Protein AF-A0A957LFG7-F1 (afdb_monomer)

Mean predicted aligned error: 7.15 Å

Secondary structure (DSSP, 8-state):
-TTTHHHHHHHHHHHHHHHHHHT-HHHHHHHHHHHHHHHHHHHHHHHHHHHHHHHHHHHHS--HHHHHHHHHHHHHHHHHHHHHTTSSSSHHHHHIIIIIHHHHHHHHHHHHHHHHHHHHHHHHH---HHHHHHHHHHHHHHHHHHTTTTS-HHHHHHHHHIIIIIIHHHHHHHHHHHHHHHHHHHHHHHTTS--TT--

pLDDT: mean 89.72, std 9.06, range [56.41, 97.62]

Foldseek 3Di:
DVLCVVLVVLLVLLVQCVCCVPPNVVSVVVSVVVVVVVVVVVVVVVVVVLLVVLVCCCVPVVDVVSVVVNVVVVVLVVVVVCCVVVVDPCVNVVCCVPPVVVVVVVVVVVVLVVQLVVLVVCCVPPPDPVSVVSNVVSVLQVCLVVVPPPPDDPSVVVNCCCVVPVVVVVVVVVVVVVVVVVVVVSVCSNVVVDRPRND

Radius of gyration: 24.33 Å; Cα contacts (8 Å, |Δi|>4): 105; chains: 1; bounding box: 57×54×72 Å

Structure (mmCIF, N/CA/C/O backbone):
data_AF-A0A957LFG7-F1
#
_entry.id   AF-A0A957LFG7-F1
#
loop_
_atom_site.group_PDB
_atom_site.id
_atom_site.type_symbol
_atom_site.label_atom_id
_atom_site.label_alt_id
_atom_site.label_comp_id
_atom_site.label_asym_id
_atom_site.label_entity_id
_atom_site.label_seq_id
_atom_site.pdbx_PDB_ins_code
_atom_site.Cartn_x
_atom_site.Cartn_y
_atom_site.Cartn_z
_atom_site.occupancy
_atom_site.B_iso_or_equiv
_atom_site.auth_seq_id
_atom_site.auth_comp_id
_atom_site.auth_asym_id
_atom_site.auth_atom_id
_atom_site.pdbx_PDB_model_num
ATOM 1 N N . MET A 1 1 ? -9.365 -4.263 -38.455 1.00 58.59 1 MET A N 1
ATOM 2 C CA . MET A 1 1 ? -8.260 -5.225 -38.227 1.00 58.59 1 MET A CA 1
ATOM 3 C C . MET A 1 1 ? -7.278 -4.777 -37.142 1.00 58.59 1 MET A C 1
ATOM 5 O O . MET A 1 1 ? -6.941 -5.601 -36.306 1.00 58.59 1 MET A O 1
ATOM 9 N N . SER A 1 2 ? -6.875 -3.501 -37.065 1.00 63.25 2 SER A N 1
ATOM 10 C CA . SER A 1 2 ? -5.895 -3.013 -36.068 1.00 63.25 2 SER A CA 1
ATOM 11 C C . SER A 1 2 ? -6.318 -3.120 -34.591 1.00 63.25 2 SER A C 1
ATOM 13 O O . SER A 1 2 ? -5.454 -3.182 -33.726 1.00 63.25 2 SER A O 1
ATOM 15 N N . ARG A 1 3 ? -7.623 -3.180 -34.288 1.00 69.75 3 ARG A N 1
ATOM 16 C CA . ARG A 1 3 ? -8.141 -3.230 -32.903 1.00 69.75 3 ARG A CA 1
ATOM 17 C C . ARG A 1 3 ? -8.163 -4.628 -32.273 1.00 69.75 3 ARG A C 1
ATOM 19 O O . ARG A 1 3 ? -8.144 -4.741 -31.056 1.00 69.75 3 ARG A O 1
ATOM 26 N N . LEU A 1 4 ? -8.175 -5.688 -33.087 1.00 79.12 4 LEU A N 1
ATOM 27 C CA . LEU A 1 4 ? -8.195 -7.080 -32.605 1.00 79.12 4 LEU A CA 1
ATOM 28 C C . LEU A 1 4 ? -6.789 -7.626 -32.338 1.00 79.12 4 LEU A C 1
ATOM 30 O O . LEU A 1 4 ? -6.626 -8.567 -31.567 1.00 79.12 4 LEU A O 1
ATOM 34 N N . PHE A 1 5 ? -5.774 -7.024 -32.961 1.00 83.69 5 PHE A N 1
ATOM 35 C CA . PHE A 1 5 ? -4.389 -7.471 -32.858 1.00 83.69 5 PHE A CA 1
ATOM 36 C C . PHE A 1 5 ? -3.860 -7.489 -31.410 1.00 83.69 5 PHE A C 1
ATOM 38 O O . PHE A 1 5 ? -3.325 -8.523 -31.010 1.00 83.69 5 PHE A O 1
ATOM 45 N N . PRO A 1 6 ? -4.066 -6.442 -30.579 1.00 86.19 6 PRO A N 1
ATOM 46 C CA . PRO A 1 6 ? -3.606 -6.460 -29.189 1.00 86.19 6 PRO A CA 1
ATOM 47 C C . PRO A 1 6 ? -4.276 -7.557 -28.354 1.00 86.19 6 PRO A C 1
ATOM 49 O O . PRO A 1 6 ? -3.617 -8.215 -27.554 1.00 86.19 6 PRO A O 1
ATOM 52 N N . SER A 1 7 ? -5.575 -7.790 -28.564 1.00 86.25 7 SER A N 1
ATOM 53 C CA . SER A 1 7 ? -6.325 -8.825 -27.847 1.00 86.25 7 SER A CA 1
ATOM 54 C C . SER A 1 7 ? -5.876 -10.231 -28.236 1.00 86.25 7 SER A C 1
ATOM 56 O O . SER A 1 7 ? -5.635 -11.050 -27.356 1.00 86.25 7 SER A O 1
ATOM 58 N N . ILE A 1 8 ? -5.696 -10.506 -29.532 1.00 90.25 8 ILE A N 1
ATOM 59 C CA . ILE A 1 8 ? -5.190 -11.804 -30.005 1.00 90.25 8 ILE A CA 1
ATOM 60 C C . ILE A 1 8 ? -3.786 -12.056 -29.451 1.00 90.25 8 ILE A C 1
ATOM 62 O O . ILE A 1 8 ? -3.513 -13.140 -28.943 1.00 90.25 8 ILE A O 1
ATOM 66 N N . PHE A 1 9 ? -2.914 -11.047 -29.493 1.00 90.56 9 PHE A N 1
ATOM 67 C CA . PHE A 1 9 ? -1.567 -11.153 -28.942 1.00 90.56 9 PHE A CA 1
ATOM 68 C C . PHE A 1 9 ? -1.587 -11.472 -27.441 1.00 90.56 9 PHE A C 1
ATOM 70 O O . PHE A 1 9 ? -0.914 -12.405 -27.008 1.00 90.56 9 PHE A O 1
ATOM 77 N N . ALA A 1 10 ? -2.403 -10.760 -26.656 1.00 89.50 10 ALA A N 1
ATOM 78 C CA . ALA A 1 10 ? -2.540 -11.003 -25.221 1.00 89.50 10 ALA A CA 1
ATOM 79 C C . ALA A 1 10 ? -3.040 -12.424 -24.910 1.00 89.50 10 ALA A C 1
ATOM 81 O O . ALA A 1 10 ? -2.504 -13.082 -24.019 1.00 89.50 10 ALA A O 1
ATOM 82 N N . ILE A 1 11 ? -4.020 -12.920 -25.673 1.00 92.25 11 ILE A N 1
ATOM 83 C CA . ILE A 1 11 ? -4.549 -14.283 -25.535 1.00 92.25 11 ILE A CA 1
ATOM 84 C C . ILE A 1 11 ? -3.454 -15.315 -25.829 1.00 92.25 11 ILE A C 1
ATOM 86 O O . ILE A 1 11 ? -3.232 -16.221 -25.027 1.00 92.25 11 ILE A O 1
ATOM 90 N N . VAL A 1 12 ? -2.729 -15.158 -26.940 1.00 93.94 12 VAL A N 1
ATOM 91 C CA . VAL A 1 12 ? -1.650 -16.078 -27.337 1.00 93.94 12 VAL A CA 1
ATOM 92 C C . VAL A 1 12 ? -0.536 -16.108 -26.293 1.00 93.94 12 VAL A C 1
ATOM 94 O O . VAL A 1 12 ? -0.130 -17.190 -25.873 1.00 93.94 12 VAL A O 1
ATOM 97 N N . VAL A 1 13 ? -0.067 -14.946 -25.831 1.00 93.38 13 VAL A N 1
ATOM 98 C CA . VAL A 1 13 ? 0.984 -14.859 -24.802 1.00 93.38 13 VAL A CA 1
ATOM 99 C C . VAL A 1 13 ? 0.507 -15.456 -23.480 1.00 93.38 13 VAL A C 1
ATOM 101 O O . VAL A 1 13 ? 1.256 -16.172 -22.815 1.00 93.38 13 VAL A O 1
ATOM 104 N N . GLY A 1 14 ? -0.747 -15.214 -23.102 1.00 92.31 14 GLY A N 1
ATOM 105 C CA . GLY A 1 14 ? -1.315 -15.768 -21.882 1.00 92.31 14 GLY A CA 1
ATOM 106 C C . GLY A 1 14 ? -1.441 -17.297 -21.925 1.00 92.31 14 GLY A C 1
ATOM 107 O O . GLY A 1 14 ? -1.015 -17.966 -20.985 1.00 92.31 14 GLY A O 1
ATOM 108 N N . PHE A 1 15 ? -1.909 -17.879 -23.036 1.00 94.50 15 PHE A N 1
ATOM 109 C CA . PHE A 1 15 ? -1.895 -19.336 -23.222 1.00 94.50 15 PHE A CA 1
ATOM 110 C C . PHE A 1 15 ? -0.473 -19.905 -23.281 1.00 94.50 15 PHE A C 1
ATOM 112 O O . PHE A 1 15 ? -0.212 -20.937 -22.665 1.00 94.50 15 PHE A O 1
ATOM 119 N N . ALA A 1 16 ? 0.465 -19.231 -23.954 1.00 94.94 16 ALA A N 1
ATOM 120 C CA . ALA A 1 16 ? 1.871 -19.639 -23.978 1.00 94.94 16 ALA A CA 1
ATOM 121 C C . ALA A 1 16 ? 2.488 -19.639 -22.570 1.00 94.94 16 ALA A C 1
ATOM 123 O O . ALA A 1 16 ? 3.244 -20.547 -22.230 1.00 94.94 16 ALA A O 1
ATOM 124 N N . THR A 1 17 ? 2.115 -18.671 -21.728 1.00 94.38 17 THR A N 1
ATOM 125 C CA . THR A 1 17 ? 2.522 -18.620 -20.318 1.00 94.38 17 THR A CA 1
ATOM 126 C C . THR A 1 17 ? 1.965 -19.809 -19.539 1.00 94.38 17 THR A C 1
ATOM 128 O O . THR A 1 17 ? 2.719 -20.474 -18.834 1.00 94.38 17 THR A O 1
ATOM 131 N N . LEU A 1 18 ? 0.679 -20.141 -19.706 1.00 93.69 18 LEU A N 1
ATOM 132 C CA . LEU A 1 18 ? 0.072 -21.310 -19.055 1.00 93.69 18 LEU A CA 1
ATOM 133 C C . LEU A 1 18 ? 0.741 -22.620 -19.495 1.00 93.69 18 LEU A C 1
ATOM 135 O O . LEU A 1 18 ? 1.121 -23.432 -18.654 1.00 93.69 18 LEU A O 1
ATOM 139 N N . ILE A 1 19 ? 0.954 -22.809 -20.799 1.00 95.69 19 ILE A N 1
ATOM 140 C CA . ILE A 1 19 ? 1.674 -23.974 -21.337 1.00 95.69 19 ILE A CA 1
ATOM 141 C C . ILE A 1 19 ? 3.097 -24.034 -20.767 1.00 95.69 19 ILE A C 1
ATOM 143 O O . ILE A 1 19 ? 3.565 -25.100 -20.367 1.00 95.69 19 ILE A O 1
ATOM 147 N N . GLY A 1 20 ? 3.779 -22.891 -20.689 1.00 95.12 20 GLY A N 1
ATOM 148 C CA . GLY A 1 20 ? 5.116 -22.790 -20.118 1.00 95.12 20 GLY A CA 1
ATOM 149 C C . GLY A 1 20 ? 5.178 -23.173 -18.637 1.00 95.12 20 GLY A C 1
ATOM 150 O O . GLY A 1 20 ? 6.134 -23.815 -18.216 1.00 95.12 20 GLY A O 1
ATOM 151 N N . LEU A 1 21 ? 4.157 -22.830 -17.850 1.00 93.69 21 LEU A N 1
ATOM 152 C CA . LEU A 1 21 ? 4.104 -23.156 -16.422 1.00 93.69 21 LEU A CA 1
ATOM 153 C C . LEU A 1 21 ? 3.841 -24.645 -16.155 1.00 93.69 21 LEU A C 1
ATOM 155 O O . LEU A 1 21 ? 4.429 -25.201 -15.232 1.00 93.69 21 LEU A O 1
ATOM 159 N N . PHE A 1 22 ? 2.970 -25.287 -16.941 1.00 94.94 22 PHE A N 1
ATOM 160 C CA . PHE A 1 22 ? 2.526 -26.661 -16.665 1.00 94.94 22 PHE A CA 1
ATOM 161 C C . PHE A 1 22 ? 3.240 -27.745 -17.482 1.00 94.94 22 PHE A C 1
ATOM 163 O O . PHE A 1 22 ? 3.333 -28.879 -17.021 1.00 94.94 22 PHE A O 1
ATOM 170 N N . ILE A 1 23 ? 3.708 -27.431 -18.694 1.00 96.75 23 ILE A N 1
ATOM 171 C CA . ILE A 1 23 ? 4.201 -28.429 -19.661 1.00 96.75 23 ILE A CA 1
ATOM 172 C C . ILE A 1 23 ? 5.670 -28.188 -20.017 1.00 96.75 23 ILE A C 1
ATOM 174 O O . ILE A 1 23 ? 6.449 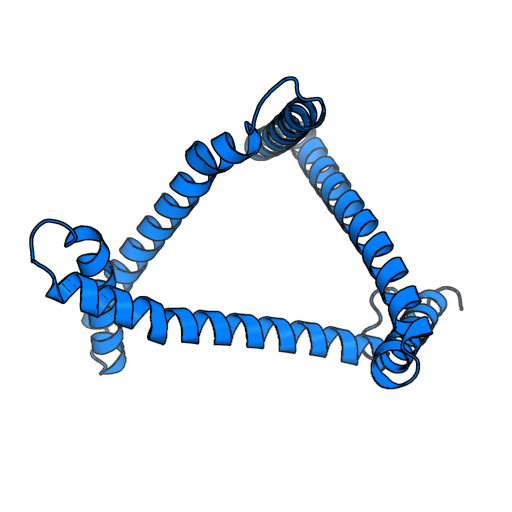-29.136 -20.089 1.00 96.75 23 ILE A O 1
ATOM 178 N N . ALA A 1 24 ? 6.060 -26.931 -20.250 1.00 96.38 24 ALA A N 1
ATOM 179 C CA . ALA A 1 24 ? 7.380 -26.578 -20.777 1.00 96.38 24 ALA A CA 1
ATOM 180 C C . ALA A 1 24 ? 8.102 -25.546 -19.885 1.00 96.38 24 ALA A C 1
ATOM 182 O O . ALA A 1 24 ? 8.124 -24.362 -20.231 1.00 96.38 24 ALA A O 1
ATOM 183 N N . PRO A 1 25 ? 8.758 -25.970 -18.785 1.00 94.44 25 PRO A N 1
ATOM 184 C CA . PRO A 1 25 ? 9.322 -25.064 -17.777 1.00 94.44 25 PRO A CA 1
ATOM 185 C C . PRO A 1 25 ? 10.272 -23.994 -18.333 1.00 94.44 25 PRO A C 1
ATOM 187 O O . PRO A 1 25 ? 10.245 -22.852 -17.884 1.00 94.44 25 PRO A O 1
ATOM 190 N N . ASN A 1 26 ? 11.064 -24.324 -19.362 1.00 96.25 26 ASN A N 1
ATOM 191 C CA . ASN A 1 26 ? 11.955 -23.363 -20.024 1.00 96.25 26 ASN A CA 1
ATOM 192 C C . ASN A 1 26 ? 11.176 -22.214 -20.687 1.00 96.25 26 ASN A C 1
ATOM 194 O O . ASN A 1 26 ? 11.566 -21.053 -20.573 1.00 96.25 26 ASN A O 1
ATOM 198 N N . LEU A 1 27 ? 10.054 -22.524 -21.348 1.00 94.88 27 LEU A N 1
ATOM 199 C CA . LEU A 1 27 ? 9.153 -21.514 -21.902 1.00 94.88 27 LEU A CA 1
ATOM 200 C C . LEU A 1 27 ? 8.512 -20.704 -20.771 1.00 94.88 27 LEU A C 1
ATOM 202 O O . LEU A 1 27 ? 8.455 -19.482 -20.867 1.00 94.88 27 LEU A O 1
ATOM 206 N N . GLY A 1 28 ? 8.090 -21.369 -19.690 1.00 95.06 28 GLY A N 1
ATOM 207 C CA . GLY A 1 28 ? 7.536 -20.719 -18.501 1.00 95.06 28 GLY A CA 1
ATOM 208 C C . GLY A 1 28 ? 8.485 -19.678 -17.917 1.00 95.06 28 GLY A C 1
ATOM 209 O O . GLY A 1 28 ? 8.088 -18.532 -17.725 1.00 95.06 28 GLY A O 1
ATOM 210 N N . GLN A 1 29 ? 9.758 -20.029 -17.729 1.00 95.94 29 GLN A N 1
ATOM 211 C CA . GLN A 1 29 ? 10.767 -19.103 -17.216 1.00 95.94 29 GLN A CA 1
ATOM 212 C C . GLN A 1 29 ? 10.964 -17.894 -18.137 1.00 95.94 29 GLN A C 1
ATOM 214 O O . GLN A 1 29 ? 11.039 -16.762 -17.662 1.00 95.94 29 GLN A O 1
ATOM 219 N N . ILE A 1 30 ? 11.013 -18.111 -19.456 1.00 96.25 30 ILE A N 1
ATOM 220 C CA . ILE A 1 30 ? 11.129 -17.020 -20.432 1.00 96.25 30 ILE A CA 1
ATOM 221 C C . ILE A 1 30 ? 9.905 -16.099 -20.340 1.00 96.25 30 ILE A C 1
ATOM 223 O O . ILE A 1 30 ? 10.066 -14.882 -20.248 1.00 96.25 30 ILE A O 1
ATOM 227 N N . MET A 1 31 ? 8.693 -16.662 -20.314 1.00 94.94 31 MET A N 1
ATOM 228 C CA . MET A 1 31 ? 7.450 -15.891 -20.202 1.00 94.94 31 MET A CA 1
ATOM 229 C C . MET A 1 31 ? 7.388 -15.093 -18.894 1.00 94.94 31 MET A C 1
ATOM 231 O O . MET A 1 31 ? 7.044 -13.914 -18.921 1.00 94.94 31 MET A O 1
ATOM 235 N N . LEU A 1 32 ? 7.780 -15.689 -17.764 1.00 94.56 32 LEU A N 1
ATOM 236 C CA . LEU A 1 32 ? 7.823 -15.008 -16.467 1.00 94.56 32 LEU A CA 1
ATOM 237 C C . LEU A 1 32 ? 8.864 -13.883 -16.431 1.00 94.56 32 LEU A C 1
ATOM 239 O O . LEU A 1 32 ? 8.573 -12.815 -15.897 1.00 94.56 32 LEU A O 1
ATOM 243 N N . ASN A 1 33 ? 10.040 -14.075 -17.034 1.00 96.06 33 ASN A N 1
ATOM 244 C CA . ASN A 1 33 ? 11.064 -13.030 -17.122 1.00 96.06 33 ASN A CA 1
ATOM 245 C C . ASN A 1 33 ? 10.560 -11.824 -17.933 1.00 96.06 33 ASN A C 1
ATOM 247 O O . ASN A 1 33 ? 10.676 -10.683 -17.486 1.00 96.06 33 ASN A O 1
ATOM 251 N N . TRP A 1 34 ? 9.947 -12.068 -19.097 1.00 95.69 34 TRP A N 1
ATOM 252 C CA . TRP A 1 34 ? 9.323 -11.007 -19.893 1.00 95.69 34 TRP A CA 1
ATOM 253 C C . TRP A 1 34 ? 8.155 -10.350 -19.157 1.00 95.69 34 TRP A C 1
ATOM 255 O O . TRP A 1 34 ? 8.040 -9.127 -19.167 1.00 95.69 34 TRP A O 1
ATOM 265 N N . GLY A 1 35 ? 7.319 -11.138 -18.480 1.00 93.25 35 GLY A N 1
ATOM 266 C CA . GLY A 1 35 ? 6.219 -10.635 -17.661 1.00 93.25 35 GLY A CA 1
ATOM 267 C C . GLY A 1 35 ? 6.705 -9.724 -16.534 1.00 93.25 35 GLY A C 1
ATOM 268 O O . GLY A 1 35 ? 6.151 -8.646 -16.339 1.00 93.25 35 GLY A O 1
ATOM 269 N N . SER A 1 36 ? 7.779 -10.108 -15.842 1.00 95.75 36 SER A N 1
ATOM 270 C CA . SER A 1 36 ? 8.416 -9.298 -14.798 1.00 95.75 36 SER A CA 1
ATOM 271 C C . SER A 1 36 ? 8.974 -7.985 -15.356 1.00 95.75 36 SER A C 1
ATOM 273 O O . SER A 1 36 ? 8.722 -6.921 -14.789 1.00 95.75 36 SER A O 1
ATOM 275 N N . LEU A 1 37 ? 9.646 -8.032 -16.512 1.00 96.56 37 LEU A N 1
ATOM 276 C CA . LEU A 1 37 ? 10.143 -6.836 -17.194 1.00 96.56 37 LEU A CA 1
ATOM 277 C C . LEU A 1 37 ? 8.994 -5.886 -17.571 1.00 96.56 37 LEU A C 1
ATOM 279 O O . LEU A 1 37 ? 9.054 -4.690 -17.288 1.00 96.56 37 LEU A O 1
ATOM 283 N N . LEU A 1 38 ? 7.922 -6.414 -18.167 1.00 94.94 38 LEU A N 1
ATOM 284 C CA . LEU A 1 38 ? 6.738 -5.632 -18.529 1.00 94.94 38 LEU A CA 1
ATOM 285 C C . LEU A 1 38 ? 6.035 -5.053 -17.297 1.00 94.94 38 LEU A C 1
ATOM 287 O O . LEU A 1 38 ? 5.592 -3.909 -17.345 1.00 94.94 38 LEU A O 1
ATOM 291 N N . ALA A 1 39 ? 5.967 -5.795 -16.188 1.00 94.38 39 ALA A N 1
ATOM 292 C CA . ALA A 1 39 ? 5.412 -5.306 -14.929 1.00 94.38 39 ALA A CA 1
ATOM 293 C C . ALA A 1 39 ? 6.232 -4.138 -14.358 1.00 94.38 39 ALA A C 1
ATOM 295 O O . ALA A 1 39 ? 5.650 -3.151 -13.908 1.00 94.38 39 ALA A O 1
ATOM 296 N N . ALA A 1 40 ? 7.566 -4.199 -14.439 1.00 95.94 40 ALA A N 1
ATOM 297 C CA . ALA A 1 40 ? 8.434 -3.093 -14.039 1.00 95.94 40 ALA A CA 1
ATOM 298 C C . ALA A 1 40 ? 8.178 -1.833 -14.890 1.00 95.94 40 ALA A C 1
ATOM 300 O O . ALA A 1 40 ? 7.994 -0.744 -14.345 1.00 95.94 40 ALA A O 1
ATOM 301 N N . PHE A 1 41 ? 8.072 -1.973 -16.217 1.00 96.75 41 PHE A N 1
ATOM 302 C CA . PHE A 1 41 ? 7.704 -0.854 -17.093 1.00 96.75 41 PHE A CA 1
ATOM 303 C C . PHE A 1 41 ? 6.289 -0.332 -16.827 1.00 96.75 41 PHE A C 1
ATOM 305 O O . PHE A 1 41 ? 6.075 0.878 -16.828 1.00 96.75 41 PHE A O 1
ATOM 312 N N . ALA A 1 42 ? 5.322 -1.215 -16.572 1.00 95.44 42 ALA A N 1
ATOM 313 C CA . ALA A 1 42 ? 3.956 -0.827 -16.240 1.00 95.44 42 ALA A CA 1
ATOM 314 C C . ALA A 1 42 ? 3.900 -0.023 -14.934 1.00 95.44 42 ALA A C 1
ATOM 316 O O . ALA A 1 42 ? 3.196 0.983 -14.865 1.00 95.44 42 ALA A O 1
ATOM 317 N N . LEU A 1 43 ? 4.686 -0.415 -13.929 1.00 95.88 43 LEU A N 1
ATOM 318 C CA . LEU A 1 43 ? 4.832 0.327 -12.680 1.00 95.88 43 LEU A CA 1
ATOM 319 C C . LEU A 1 43 ? 5.414 1.721 -12.939 1.00 95.88 43 LEU A C 1
ATOM 321 O O . LEU A 1 43 ? 4.837 2.709 -12.485 1.00 95.88 43 LEU A O 1
ATOM 325 N N . LEU A 1 44 ? 6.496 1.826 -13.721 1.00 94.56 44 LEU A N 1
ATOM 326 C CA . LEU A 1 44 ? 7.077 3.120 -14.102 1.00 94.56 44 LEU A CA 1
ATOM 327 C C . LEU A 1 44 ? 6.063 4.006 -14.835 1.00 94.56 44 LEU A C 1
ATOM 329 O O . LEU A 1 44 ? 5.901 5.176 -14.492 1.00 94.56 44 LEU A O 1
ATOM 333 N N . MET A 1 45 ? 5.329 3.445 -15.797 1.00 96.44 45 MET A N 1
ATOM 334 C CA . MET A 1 45 ? 4.259 4.153 -16.504 1.00 96.44 45 MET A CA 1
ATOM 335 C C . MET A 1 45 ? 3.149 4.608 -15.552 1.00 96.44 45 MET A C 1
ATOM 337 O O . MET A 1 45 ? 2.640 5.718 -15.699 1.00 96.44 45 MET A O 1
ATOM 341 N N . GLY A 1 46 ? 2.803 3.793 -14.553 1.00 96.50 46 GLY A N 1
ATOM 342 C CA . GLY A 1 46 ? 1.854 4.144 -13.499 1.00 96.50 46 GLY A CA 1
ATOM 343 C C . GLY A 1 46 ? 2.318 5.341 -12.668 1.00 96.50 46 GLY A C 1
ATOM 344 O O . GLY A 1 46 ? 1.552 6.288 -12.488 1.00 96.50 46 GLY A O 1
ATOM 345 N N . ILE A 1 47 ? 3.582 5.344 -12.233 1.00 95.31 47 ILE A N 1
ATOM 346 C CA . ILE A 1 47 ? 4.195 6.462 -11.496 1.00 95.31 47 ILE A CA 1
ATOM 347 C C . ILE A 1 47 ? 4.206 7.732 -12.351 1.00 95.31 47 ILE A C 1
ATOM 349 O O . ILE A 1 47 ? 3.784 8.789 -11.882 1.00 95.31 47 ILE A O 1
ATOM 353 N N . ILE A 1 48 ? 4.643 7.639 -13.612 1.00 95.88 48 ILE A N 1
ATOM 354 C CA . ILE A 1 48 ? 4.680 8.779 -14.540 1.00 95.88 48 ILE A CA 1
ATOM 355 C C . ILE A 1 48 ? 3.269 9.326 -14.769 1.00 95.88 48 ILE A C 1
ATOM 357 O O . ILE A 1 48 ? 3.070 10.540 -14.750 1.00 95.88 48 ILE A O 1
ATOM 361 N N . ASN A 1 49 ? 2.279 8.451 -14.958 1.00 96.75 49 ASN A N 1
ATOM 362 C CA . ASN A 1 49 ? 0.891 8.858 -15.140 1.00 96.75 49 ASN A CA 1
ATOM 363 C C . ASN A 1 49 ? 0.352 9.584 -13.901 1.00 96.75 49 ASN A C 1
ATOM 365 O O . ASN A 1 49 ? -0.194 10.678 -14.029 1.00 96.75 49 ASN A O 1
ATOM 369 N N . LEU A 1 50 ? 0.553 9.016 -12.708 1.00 96.50 50 LEU A N 1
ATOM 370 C CA . LEU A 1 50 ? 0.150 9.636 -11.446 1.00 96.50 50 LEU A CA 1
ATOM 371 C C . LEU A 1 50 ? 0.795 11.019 -11.288 1.00 96.50 50 LEU A C 1
ATOM 373 O O . LEU A 1 50 ? 0.102 12.010 -11.058 1.00 96.50 50 LEU A O 1
ATOM 377 N N . MET A 1 51 ? 2.109 11.102 -11.499 1.00 96.19 51 MET A N 1
ATOM 378 C CA . MET A 1 51 ? 2.856 12.352 -11.426 1.00 96.19 51 MET A CA 1
ATOM 379 C C . MET A 1 51 ? 2.320 13.383 -12.423 1.00 96.19 51 MET A C 1
ATOM 381 O O . MET A 1 51 ? 2.071 14.521 -12.042 1.00 96.19 51 MET A O 1
ATOM 385 N N . ARG A 1 52 ? 2.076 12.994 -13.681 1.00 96.88 52 ARG A N 1
ATOM 386 C CA . ARG A 1 52 ? 1.544 13.882 -14.724 1.00 96.88 52 ARG A CA 1
ATOM 387 C C . ARG A 1 52 ? 0.170 14.434 -14.358 1.00 96.88 52 ARG A C 1
ATOM 389 O O . ARG A 1 52 ? -0.057 15.635 -14.494 1.00 96.88 52 ARG A O 1
ATOM 396 N N . VAL A 1 53 ? -0.734 13.572 -13.892 1.00 97.06 53 VAL A N 1
ATOM 397 C CA . VAL A 1 53 ? -2.090 13.958 -13.481 1.00 97.06 53 VAL A CA 1
ATOM 398 C C . VAL A 1 53 ? -2.032 14.965 -12.335 1.00 97.06 53 VAL A C 1
ATOM 400 O O . VAL A 1 53 ? -2.673 16.013 -12.406 1.00 97.06 53 VAL A O 1
ATOM 403 N N . HIS A 1 54 ? -1.229 14.694 -11.306 1.00 96.31 54 HIS A N 1
ATOM 404 C CA . HIS A 1 54 ? -1.160 15.560 -10.131 1.00 96.31 54 HIS A CA 1
ATOM 405 C C . HIS A 1 54 ? -0.331 16.828 -10.344 1.00 96.31 54 HIS A C 1
ATOM 407 O O . HIS A 1 54 ? -0.690 17.861 -9.787 1.00 96.31 54 HIS A O 1
ATOM 413 N N . LEU A 1 55 ? 0.696 16.806 -11.196 1.00 96.06 55 LEU A N 1
ATOM 414 C CA . LEU A 1 55 ? 1.396 18.014 -11.643 1.00 96.06 55 LEU A CA 1
ATOM 415 C C . LEU A 1 55 ? 0.453 18.945 -12.404 1.00 96.06 55 LEU A C 1
ATOM 417 O O . LEU A 1 55 ? 0.400 20.139 -12.108 1.00 96.06 55 LEU A O 1
ATOM 421 N N . ASN A 1 56 ? -0.325 18.396 -13.344 1.00 96.31 56 ASN A N 1
ATOM 422 C CA . ASN A 1 56 ? -1.316 19.176 -14.075 1.00 96.31 56 ASN A CA 1
ATOM 423 C C . ASN A 1 56 ? -2.338 19.770 -13.102 1.00 96.31 56 ASN A C 1
ATOM 425 O O . ASN A 1 56 ? -2.538 20.977 -13.091 1.00 96.31 56 ASN A O 1
ATOM 429 N N . ARG A 1 57 ? -2.890 18.951 -12.199 1.00 94.38 57 ARG A N 1
ATOM 430 C CA . ARG A 1 57 ? -3.860 19.393 -11.190 1.00 94.38 57 ARG A CA 1
ATOM 431 C C . ARG A 1 57 ? -3.307 20.459 -10.239 1.00 94.38 57 ARG A C 1
ATOM 433 O O . ARG A 1 57 ? -4.005 21.413 -9.903 1.00 94.38 57 ARG A O 1
ATOM 440 N N . ALA A 1 58 ? -2.056 20.325 -9.809 1.00 95.19 58 ALA A N 1
ATOM 441 C CA . ALA A 1 58 ? -1.391 21.313 -8.966 1.00 95.19 58 ALA A CA 1
ATOM 442 C C . ALA A 1 58 ? -1.195 22.651 -9.699 1.00 95.19 58 ALA A C 1
ATOM 444 O O . ALA A 1 58 ? -1.334 23.704 -9.084 1.00 95.19 58 ALA A O 1
ATOM 445 N N . SER A 1 59 ? -0.916 22.622 -11.005 1.00 93.62 59 SER A N 1
ATOM 446 C CA . SER A 1 59 ? -0.714 23.828 -11.814 1.00 93.62 59 SER A CA 1
ATOM 447 C C . SER A 1 59 ? -2.031 24.497 -12.223 1.00 93.62 59 SER A C 1
ATOM 449 O O . SER A 1 59 ? -2.199 25.700 -12.022 1.00 93.62 59 SER A O 1
ATOM 451 N N . THR A 1 60 ? -2.985 23.728 -12.754 1.00 95.31 60 THR A N 1
ATOM 452 C CA . THR A 1 60 ? -4.231 24.256 -13.326 1.00 95.31 60 THR A CA 1
ATOM 453 C C . THR A 1 60 ? -5.291 24.527 -12.265 1.00 95.31 60 THR A C 1
ATOM 455 O O . THR A 1 60 ? -5.924 25.577 -12.288 1.00 95.31 60 THR A O 1
ATOM 458 N N . GLU A 1 61 ? -5.480 23.607 -11.315 1.00 95.00 61 GLU A N 1
ATOM 459 C CA . GLU A 1 61 ? -6.501 23.723 -10.262 1.00 95.00 61 GLU A CA 1
ATOM 460 C C . GLU A 1 61 ? -5.943 24.331 -8.966 1.00 95.00 61 GLU A C 1
ATOM 462 O O . GLU A 1 61 ? -6.691 24.516 -8.009 1.00 95.00 61 GLU A O 1
ATOM 467 N N . ARG A 1 62 ? -4.631 24.619 -8.902 1.00 92.25 62 ARG A N 1
ATOM 468 C CA . ARG A 1 62 ? -3.931 25.076 -7.683 1.00 92.25 62 ARG A CA 1
ATOM 469 C C . ARG A 1 62 ? -4.182 24.162 -6.476 1.00 92.25 62 ARG A C 1
ATOM 471 O O . ARG A 1 62 ? -4.246 24.609 -5.332 1.00 92.25 62 ARG A O 1
ATOM 478 N N . ASN A 1 63 ? -4.335 22.862 -6.733 1.00 94.69 63 ASN A N 1
ATOM 479 C CA . ASN A 1 63 ? -4.654 21.882 -5.704 1.00 94.69 63 ASN A CA 1
ATOM 480 C C . ASN A 1 63 ? -3.419 21.578 -4.839 1.00 94.69 63 ASN A C 1
ATOM 482 O O . ASN A 1 63 ? -2.506 20.865 -5.264 1.00 94.69 63 ASN A O 1
ATOM 486 N N . LEU A 1 64 ? -3.425 22.087 -3.604 1.00 95.00 64 LEU A N 1
ATOM 487 C CA . LEU A 1 64 ? -2.328 21.921 -2.647 1.00 95.00 64 LEU A CA 1
ATOM 488 C C . LEU A 1 64 ? -2.051 20.450 -2.306 1.00 95.00 64 LEU A C 1
ATOM 490 O O . LEU A 1 64 ? -0.893 20.071 -2.184 1.00 95.00 64 LEU A O 1
ATOM 494 N N . TYR A 1 65 ? -3.075 19.596 -2.221 1.00 95.44 65 TYR A N 1
ATOM 495 C CA . TYR A 1 65 ? -2.882 18.168 -1.943 1.00 95.44 65 TYR A CA 1
ATOM 496 C C . TYR A 1 65 ? -2.152 17.453 -3.080 1.00 95.44 65 TYR A C 1
ATOM 498 O O . TYR A 1 65 ? -1.311 16.591 -2.839 1.00 95.44 65 TYR A O 1
ATOM 506 N N . SER A 1 66 ? -2.438 17.835 -4.328 1.00 95.44 66 SER A N 1
ATOM 507 C CA . SER A 1 66 ? -1.721 17.296 -5.489 1.00 95.44 66 SER A CA 1
ATOM 508 C C . SER A 1 66 ? -0.272 17.777 -5.533 1.00 95.44 66 SER A C 1
ATOM 510 O O . SER A 1 66 ? 0.609 17.000 -5.891 1.00 95.44 66 SER A O 1
ATOM 512 N N . LEU A 1 67 ? -0.012 19.020 -5.114 1.00 95.19 67 LEU A N 1
ATOM 513 C CA . LEU A 1 67 ? 1.349 19.535 -4.974 1.00 95.19 67 LEU A CA 1
ATOM 514 C C . LEU A 1 67 ? 2.129 18.767 -3.900 1.00 95.19 67 LEU A C 1
ATOM 516 O O . LEU A 1 67 ? 3.238 18.313 -4.167 1.00 95.19 67 LEU A O 1
ATOM 520 N N . VAL A 1 68 ? 1.537 18.583 -2.714 1.00 96.12 68 VAL A N 1
ATOM 521 C CA . VAL A 1 68 ? 2.146 17.818 -1.616 1.00 96.12 68 VAL A CA 1
ATOM 522 C C . VAL A 1 68 ? 2.471 16.398 -2.071 1.00 96.12 68 VAL A C 1
ATOM 524 O O . VAL A 1 68 ? 3.600 15.963 -1.881 1.00 96.12 68 VAL A O 1
ATOM 527 N N . LEU A 1 69 ? 1.542 15.712 -2.747 1.00 95.06 69 LEU A N 1
ATOM 528 C CA . LEU A 1 69 ? 1.783 14.366 -3.273 1.00 95.06 69 LEU A CA 1
ATOM 529 C C . LEU A 1 69 ? 3.012 14.321 -4.189 1.00 95.06 69 LEU A C 1
ATOM 531 O O . LEU A 1 69 ? 3.887 13.481 -3.998 1.00 95.06 69 LEU A O 1
ATOM 535 N N . VAL A 1 70 ? 3.095 15.224 -5.169 1.00 95.75 70 VAL A N 1
ATOM 536 C CA . VAL A 1 70 ? 4.221 15.253 -6.113 1.00 95.75 70 VAL A CA 1
ATOM 537 C C . VAL A 1 70 ? 5.538 15.539 -5.390 1.00 95.75 70 VAL A C 1
ATOM 539 O O . VAL A 1 70 ? 6.536 14.874 -5.662 1.00 95.75 70 VAL A O 1
ATOM 542 N N . LEU A 1 71 ? 5.553 16.489 -4.451 1.00 95.75 71 LEU A N 1
ATOM 543 C CA . LEU A 1 71 ? 6.747 16.795 -3.661 1.00 95.75 71 LEU A CA 1
ATOM 544 C C . LEU A 1 71 ? 7.176 15.604 -2.795 1.00 95.75 71 LEU A C 1
ATOM 546 O O . LEU A 1 71 ? 8.361 15.287 -2.754 1.00 95.75 71 LEU A O 1
ATOM 550 N N . SER A 1 72 ? 6.231 14.902 -2.166 1.00 94.56 72 SER A N 1
ATOM 551 C CA . SER A 1 72 ? 6.508 13.684 -1.400 1.00 94.56 72 SER A CA 1
ATOM 552 C C . SER A 1 72 ? 7.050 12.555 -2.282 1.00 94.56 72 SER A C 1
ATOM 554 O O . SER A 1 72 ? 7.992 11.879 -1.877 1.00 94.56 72 SER A O 1
ATOM 556 N N . MET A 1 73 ? 6.519 12.377 -3.501 1.00 94.50 73 MET A N 1
ATOM 557 C CA . MET A 1 73 ? 7.043 11.399 -4.465 1.00 94.50 73 MET A CA 1
ATOM 558 C C . MET A 1 73 ? 8.511 11.680 -4.807 1.00 94.50 73 MET A C 1
ATOM 560 O O . MET A 1 73 ? 9.335 10.769 -4.767 1.00 94.50 73 MET A O 1
ATOM 564 N N . TRP A 1 74 ? 8.852 12.939 -5.098 1.00 94.88 74 TRP A N 1
ATOM 565 C CA . TRP A 1 74 ? 10.234 13.334 -5.379 1.00 94.88 74 TRP A CA 1
ATOM 566 C C . TRP A 1 74 ? 11.141 13.194 -4.160 1.00 94.88 74 TRP A C 1
ATOM 568 O O . TRP A 1 74 ? 12.249 12.684 -4.294 1.00 94.88 74 TRP A O 1
ATOM 578 N N . ALA A 1 75 ? 10.675 13.600 -2.977 1.00 94.31 75 ALA A N 1
ATOM 579 C CA . ALA A 1 75 ? 11.441 13.469 -1.743 1.00 94.31 75 ALA A CA 1
ATOM 580 C C . ALA A 1 75 ? 11.836 12.007 -1.489 1.00 94.31 75 ALA A C 1
ATOM 582 O O . ALA A 1 75 ? 13.015 11.720 -1.309 1.00 94.31 75 ALA A O 1
ATOM 583 N N . ILE A 1 76 ? 10.882 11.072 -1.562 1.00 94.31 76 ILE A N 1
ATOM 584 C CA . ILE A 1 76 ? 11.162 9.641 -1.363 1.00 94.31 76 ILE A CA 1
ATOM 585 C C . ILE A 1 76 ? 12.091 9.104 -2.458 1.00 94.31 76 ILE A C 1
ATOM 587 O O . ILE A 1 76 ? 13.018 8.359 -2.151 1.00 94.31 76 ILE A O 1
ATOM 591 N N . PHE A 1 77 ? 11.893 9.499 -3.721 1.00 93.94 77 PHE A N 1
ATOM 592 C CA . PHE A 1 77 ? 12.767 9.080 -4.820 1.00 93.94 77 PHE A CA 1
ATOM 593 C C . PHE A 1 77 ? 14.223 9.514 -4.600 1.00 93.94 77 PHE A C 1
ATOM 595 O O . PHE A 1 77 ? 15.133 8.695 -4.715 1.00 93.94 77 PHE A O 1
ATOM 602 N N . PHE A 1 78 ? 14.456 10.781 -4.246 1.00 94.94 78 PHE A N 1
ATOM 603 C CA . PHE A 1 78 ? 15.809 11.281 -4.007 1.00 94.94 78 PHE A CA 1
ATOM 604 C C . PHE A 1 78 ? 16.444 10.673 -2.755 1.00 94.94 78 PHE A C 1
ATOM 606 O O . PHE A 1 78 ? 17.624 10.341 -2.799 1.00 94.94 78 PHE A O 1
ATOM 613 N N . LEU A 1 79 ? 15.681 10.453 -1.682 1.00 94.56 79 LEU A N 1
ATOM 614 C CA . LEU A 1 79 ? 16.184 9.770 -0.483 1.00 94.56 79 LEU A CA 1
ATOM 615 C C . LEU A 1 79 ? 16.522 8.299 -0.765 1.00 94.56 79 LEU A C 1
ATOM 617 O O . LEU A 1 79 ? 17.541 7.786 -0.314 1.00 94.56 79 LEU A O 1
ATOM 621 N N . SER A 1 80 ? 15.726 7.626 -1.598 1.00 94.25 80 SER A N 1
ATOM 622 C CA . SER A 1 80 ? 16.067 6.285 -2.073 1.00 94.25 80 SER A CA 1
ATOM 623 C C . SER A 1 80 ? 17.341 6.280 -2.919 1.00 94.25 80 SER A C 1
ATOM 625 O O . SER A 1 80 ? 18.079 5.296 -2.895 1.00 94.25 80 SER A O 1
ATOM 627 N N . LEU A 1 81 ? 17.606 7.349 -3.675 1.00 95.06 81 LEU A N 1
ATOM 628 C CA . LEU A 1 81 ? 18.824 7.476 -4.469 1.00 95.06 81 LEU A CA 1
ATOM 629 C C . LEU A 1 81 ? 20.053 7.710 -3.581 1.00 95.06 81 LEU A C 1
ATOM 631 O O . LEU A 1 81 ? 21.105 7.141 -3.861 1.00 95.06 81 LEU A O 1
ATOM 635 N N . THR A 1 82 ? 19.937 8.501 -2.508 1.00 95.62 82 THR A N 1
ATOM 636 C CA . THR A 1 82 ? 21.044 8.701 -1.559 1.00 95.62 82 THR A CA 1
ATOM 637 C C . THR A 1 82 ? 21.387 7.421 -0.805 1.00 95.62 82 THR A C 1
ATOM 639 O O . THR A 1 82 ? 22.574 7.136 -0.640 1.00 95.62 82 THR A O 1
ATOM 642 N N . ASP A 1 83 ? 20.382 6.618 -0.437 1.00 93.88 83 ASP A N 1
ATOM 643 C CA . ASP A 1 83 ? 20.584 5.291 0.158 1.00 93.88 83 ASP A CA 1
ATOM 644 C C . ASP A 1 83 ? 21.268 4.337 -0.836 1.00 93.88 83 ASP A C 1
ATOM 646 O O . ASP A 1 83 ? 22.238 3.662 -0.496 1.00 93.88 83 ASP A O 1
ATOM 650 N N . TRP A 1 84 ? 20.813 4.309 -2.096 1.00 92.62 84 TRP A N 1
ATOM 651 C CA . TRP A 1 84 ? 21.401 3.456 -3.138 1.00 92.62 84 TRP A CA 1
ATOM 652 C C . TRP A 1 84 ? 22.854 3.826 -3.476 1.00 92.62 84 TRP A C 1
ATOM 654 O O . TRP A 1 84 ? 23.673 2.944 -3.729 1.00 92.62 84 TRP A O 1
ATOM 664 N N . LEU A 1 85 ? 23.187 5.119 -3.455 1.00 94.88 85 LEU A N 1
ATOM 665 C CA . LEU A 1 85 ? 24.551 5.621 -3.656 1.00 94.88 85 LEU A CA 1
ATOM 666 C C . LEU A 1 85 ? 25.449 5.462 -2.415 1.00 94.88 85 LEU A C 1
ATOM 668 O O . LEU A 1 85 ? 26.640 5.761 -2.496 1.00 94.88 85 LEU A O 1
ATOM 672 N N . GLY A 1 86 ? 24.902 5.026 -1.275 1.00 92.75 86 GLY A N 1
ATOM 673 C CA . GLY A 1 86 ? 25.635 4.889 -0.013 1.00 92.75 86 GLY A CA 1
ATOM 674 C C . GLY A 1 86 ? 26.000 6.219 0.656 1.00 92.75 86 GLY A C 1
ATOM 675 O O . GLY A 1 86 ? 26.910 6.259 1.482 1.00 92.75 86 GLY A O 1
ATOM 676 N N . LEU A 1 87 ? 25.327 7.316 0.292 1.00 93.94 87 LEU A N 1
ATOM 677 C CA . LEU A 1 87 ? 25.498 8.632 0.926 1.00 93.94 87 LEU A CA 1
ATOM 678 C C . LEU A 1 87 ? 24.757 8.713 2.264 1.00 93.94 87 LEU A C 1
ATOM 680 O O . LEU A 1 87 ? 25.181 9.419 3.178 1.00 93.94 87 LEU A O 1
ATOM 684 N N . THR A 1 88 ? 23.643 7.995 2.358 1.00 92.75 88 THR A N 1
ATOM 685 C CA . THR A 1 88 ? 22.835 7.826 3.562 1.00 92.75 88 THR A CA 1
ATOM 686 C C . THR A 1 88 ? 22.638 6.343 3.832 1.00 92.75 88 THR A C 1
ATOM 688 O O . THR A 1 88 ? 22.836 5.508 2.951 1.00 92.75 88 THR A O 1
ATOM 691 N N . ASN A 1 89 ? 22.268 6.011 5.067 1.00 89.62 89 ASN A N 1
ATOM 692 C CA . ASN A 1 89 ? 21.977 4.642 5.456 1.00 89.62 89 ASN A CA 1
ATOM 693 C C . ASN A 1 89 ? 20.525 4.556 5.908 1.00 89.62 89 ASN A C 1
ATOM 695 O O . ASN A 1 89 ? 20.176 5.090 6.957 1.00 89.62 89 ASN A O 1
ATOM 699 N N . ASN A 1 90 ? 19.726 3.797 5.158 1.00 89.88 90 ASN A N 1
ATOM 700 C CA . ASN A 1 90 ? 18.400 3.348 5.574 1.00 89.88 90 ASN A CA 1
ATOM 701 C C . ASN A 1 90 ? 17.363 4.473 5.769 1.00 89.88 90 ASN A C 1
ATOM 703 O O . ASN A 1 90 ? 16.382 4.294 6.494 1.00 89.88 90 ASN A O 1
ATOM 707 N N . THR A 1 91 ? 17.538 5.622 5.114 1.00 92.00 91 THR A N 1
ATOM 708 C CA . THR A 1 91 ? 16.645 6.777 5.264 1.00 92.00 91 THR A CA 1
ATOM 709 C C . THR A 1 91 ? 15.223 6.475 4.791 1.00 92.00 91 THR A C 1
ATOM 711 O O . THR A 1 91 ? 14.255 6.923 5.406 1.00 92.00 91 THR A O 1
ATOM 714 N N . VAL A 1 92 ? 15.050 5.650 3.754 1.00 92.06 92 VAL A N 1
ATOM 715 C CA . VAL A 1 92 ? 13.708 5.211 3.325 1.00 92.06 92 VAL A CA 1
ATOM 716 C C . VAL A 1 92 ? 12.991 4.415 4.425 1.00 92.06 92 VAL A C 1
ATOM 718 O O . VAL A 1 92 ? 11.793 4.611 4.648 1.00 92.06 92 VAL A O 1
ATOM 721 N N . ALA A 1 93 ? 13.700 3.552 5.157 1.00 92.94 93 ALA A N 1
ATOM 722 C CA . ALA A 1 93 ? 13.099 2.787 6.251 1.00 92.94 93 ALA A CA 1
ATOM 723 C C . ALA A 1 93 ? 12.809 3.654 7.485 1.00 92.94 93 ALA A C 1
ATOM 725 O O . ALA A 1 93 ? 11.847 3.394 8.211 1.00 92.94 93 ALA A O 1
ATOM 726 N N . GLU A 1 94 ? 13.595 4.705 7.719 1.00 94.38 94 GLU A N 1
ATOM 727 C CA . GLU A 1 94 ? 13.293 5.698 8.752 1.00 94.38 94 GLU A CA 1
ATOM 728 C C . GLU A 1 94 ? 11.999 6.450 8.430 1.00 94.38 94 GLU A C 1
ATOM 730 O O . GLU A 1 94 ? 11.136 6.569 9.298 1.00 94.38 94 GLU A O 1
ATOM 735 N N . ILE A 1 95 ? 11.797 6.876 7.177 1.00 94.19 95 ILE A N 1
ATOM 736 C CA . ILE A 1 95 ? 10.523 7.478 6.746 1.00 94.19 95 ILE A CA 1
ATOM 737 C C . ILE A 1 95 ? 9.371 6.497 6.958 1.00 94.19 95 ILE A C 1
ATOM 739 O O . ILE A 1 95 ? 8.321 6.880 7.474 1.00 94.19 95 ILE A O 1
ATOM 743 N N . PHE A 1 96 ? 9.557 5.226 6.602 1.00 93.69 96 PHE A N 1
ATOM 744 C CA . PHE A 1 96 ? 8.548 4.208 6.870 1.00 93.69 96 PHE A CA 1
ATOM 745 C C . PHE A 1 96 ? 8.212 4.141 8.369 1.00 93.69 96 PHE A C 1
ATOM 747 O O . PHE A 1 96 ? 7.046 4.197 8.751 1.00 93.69 96 PHE A O 1
ATOM 754 N N . THR A 1 97 ? 9.229 4.097 9.227 1.00 95.56 97 THR A N 1
ATOM 755 C CA . THR A 1 97 ? 9.071 3.922 10.677 1.00 95.56 97 THR A CA 1
ATOM 756 C C . THR A 1 97 ? 8.463 5.143 11.366 1.00 95.56 97 THR A C 1
ATOM 758 O O . THR A 1 97 ? 7.645 4.990 12.269 1.00 95.56 97 THR A O 1
ATOM 761 N N . TYR A 1 98 ? 8.840 6.353 10.952 1.00 95.25 98 TYR A N 1
ATOM 762 C CA . TYR A 1 98 ? 8.449 7.592 11.630 1.00 95.25 98 TYR A CA 1
ATOM 763 C C . TYR A 1 98 ? 7.298 8.342 10.956 1.00 95.25 98 TYR A C 1
ATOM 765 O O . TYR A 1 98 ? 6.692 9.207 11.586 1.00 95.25 98 TYR A O 1
ATOM 773 N N . VAL A 1 99 ? 6.971 8.027 9.700 1.00 93.44 99 VAL A N 1
ATOM 774 C CA . VAL A 1 99 ? 5.889 8.685 8.953 1.00 93.44 99 VAL A CA 1
ATOM 775 C C . VAL A 1 99 ? 4.807 7.682 8.575 1.00 93.44 99 VAL A C 1
ATOM 777 O O . VAL A 1 99 ? 3.658 7.856 8.974 1.00 93.44 99 VAL A O 1
ATOM 780 N N . GLN A 1 100 ? 5.146 6.617 7.844 1.00 94.69 100 GLN A N 1
ATOM 781 C CA . GLN A 1 100 ? 4.138 5.681 7.338 1.00 94.69 100 GLN A CA 1
ATOM 782 C C . GLN A 1 100 ? 3.491 4.853 8.457 1.00 94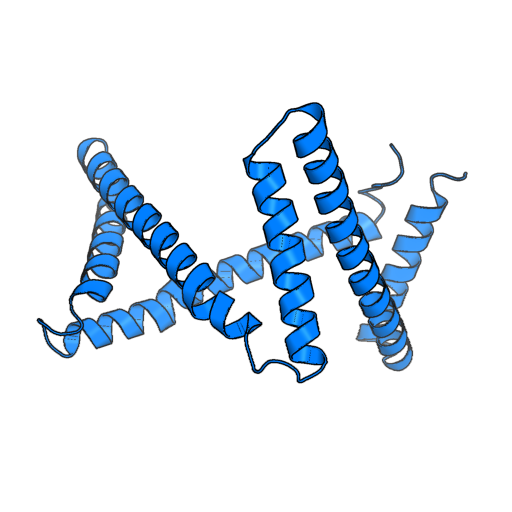.69 100 GLN A C 1
ATOM 784 O O . GLN A 1 100 ? 2.267 4.852 8.574 1.00 94.69 100 GLN A O 1
ATOM 789 N N . ALA A 1 101 ? 4.282 4.200 9.311 1.00 95.12 101 ALA A N 1
ATOM 790 C CA . ALA A 1 101 ? 3.762 3.341 10.372 1.00 95.12 101 ALA A CA 1
ATOM 791 C C . ALA A 1 101 ? 2.877 4.102 11.390 1.00 95.12 101 ALA A C 1
ATOM 793 O O . ALA A 1 101 ? 1.799 3.604 11.728 1.00 95.12 101 ALA A O 1
ATOM 794 N N . PRO A 1 102 ? 3.221 5.330 11.837 1.00 95.69 102 PRO A N 1
ATOM 795 C CA . PRO A 1 102 ? 2.329 6.122 12.681 1.00 95.69 102 PRO A CA 1
ATOM 796 C C . PRO A 1 102 ? 1.043 6.554 11.968 1.00 95.69 102 PRO A C 1
ATOM 798 O O . PRO A 1 102 ? -0.016 6.56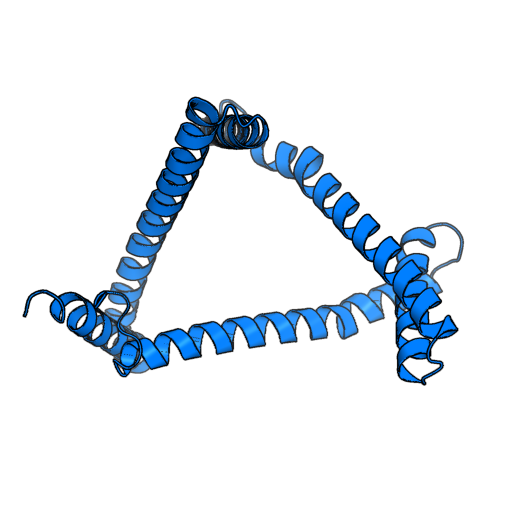1 12.595 1.00 95.69 102 PRO A O 1
ATOM 801 N N . LEU A 1 103 ? 1.099 6.882 10.668 1.00 95.56 103 LEU A N 1
ATOM 802 C CA . LEU A 1 103 ? -0.097 7.199 9.877 1.00 95.56 103 LEU A CA 1
ATOM 803 C C . LEU A 1 103 ? -1.029 5.988 9.756 1.00 95.56 103 LEU A C 1
ATOM 805 O O . LEU A 1 103 ? -2.235 6.127 9.961 1.00 95.56 103 LEU A O 1
ATOM 809 N N . GLU A 1 104 ? -0.487 4.801 9.480 1.00 94.31 104 GLU A N 1
ATOM 810 C CA . GLU A 1 104 ? -1.247 3.546 9.470 1.00 94.31 104 GLU A CA 1
ATOM 811 C C . GLU A 1 104 ? -1.911 3.290 10.831 1.00 94.31 104 GLU A C 1
ATOM 813 O O . GLU A 1 104 ? -3.110 3.006 10.891 1.00 94.31 104 GLU A O 1
ATOM 818 N N . GLY A 1 105 ? -1.174 3.482 11.930 1.00 92.25 105 GLY A N 1
ATOM 819 C CA . GLY A 1 105 ? -1.708 3.385 13.290 1.00 92.25 105 GLY A CA 1
ATOM 820 C C . GLY A 1 105 ? -2.818 4.403 13.584 1.00 92.25 105 GLY A C 1
ATOM 821 O O . GLY A 1 105 ? -3.830 4.057 14.197 1.00 92.25 105 GLY A O 1
ATOM 822 N N . ALA A 1 106 ? -2.681 5.643 13.106 1.00 94.44 106 ALA A N 1
ATOM 823 C CA . ALA A 1 106 ? -3.702 6.678 13.252 1.00 94.44 106 ALA A CA 1
ATOM 824 C C . ALA A 1 106 ? -4.990 6.324 12.489 1.00 94.44 106 ALA A C 1
ATOM 826 O O . ALA A 1 106 ? -6.084 6.435 13.046 1.00 94.44 106 ALA A O 1
ATOM 827 N N . PHE A 1 107 ? -4.877 5.837 11.247 1.00 95.12 107 PHE A N 1
ATOM 828 C CA . PHE A 1 107 ? -6.032 5.360 10.481 1.00 95.12 107 PHE A CA 1
ATOM 829 C C . PHE A 1 107 ? -6.682 4.134 11.125 1.00 95.12 107 PHE A C 1
ATOM 831 O O . PHE A 1 107 ? -7.908 4.083 11.226 1.00 95.12 107 PHE A O 1
ATOM 838 N N . ALA A 1 108 ? -5.889 3.179 11.614 1.00 89.44 108 ALA A N 1
ATOM 839 C CA . ALA A 1 108 ? -6.399 2.013 12.329 1.00 89.44 108 ALA A CA 1
ATOM 840 C C . ALA A 1 108 ? -7.167 2.419 13.597 1.00 89.44 108 ALA A C 1
ATOM 842 O O . ALA A 1 108 ? -8.262 1.913 13.843 1.00 89.44 108 ALA A O 1
ATOM 843 N N . SER A 1 109 ? -6.642 3.382 14.360 1.00 90.06 109 SER A N 1
ATOM 844 C CA . SER A 1 109 ? -7.313 3.950 15.535 1.00 90.06 109 SER A CA 1
ATOM 845 C C . SER A 1 109 ? -8.636 4.624 15.166 1.00 90.06 109 SER A C 1
ATOM 847 O O . SER A 1 109 ? -9.666 4.357 15.786 1.00 90.06 109 SER A O 1
ATOM 849 N N . LEU A 1 110 ? -8.646 5.434 14.101 1.00 94.44 110 LEU A N 1
ATOM 850 C CA . LEU A 1 110 ? -9.859 6.088 13.613 1.00 94.44 110 LEU A CA 1
ATOM 851 C C . LEU A 1 110 ? -10.926 5.063 13.209 1.00 94.44 110 LEU A C 1
ATOM 853 O O . LEU A 1 110 ? -12.082 5.194 13.608 1.00 94.44 110 LEU A O 1
ATOM 857 N N . ILE A 1 111 ? -10.541 4.010 12.486 1.00 92.19 111 ILE A N 1
ATOM 858 C CA . ILE A 1 111 ? -11.441 2.906 12.137 1.00 92.19 111 ILE A CA 1
ATOM 859 C C . ILE A 1 111 ? -11.963 2.224 13.402 1.00 92.19 111 ILE A C 1
ATOM 861 O O . ILE A 1 111 ? -13.163 1.994 13.510 1.00 92.19 111 ILE A O 1
ATOM 865 N N . ALA A 1 112 ? -11.105 1.938 14.379 1.00 88.81 112 ALA A N 1
ATOM 866 C CA . ALA A 1 112 ? -11.515 1.270 15.608 1.00 88.81 112 ALA A CA 1
ATOM 867 C C . ALA A 1 112 ? -12.534 2.102 16.411 1.00 88.81 112 ALA A C 1
ATOM 869 O O . ALA A 1 112 ? -13.553 1.570 16.855 1.00 88.81 112 ALA A O 1
ATOM 870 N N . VAL A 1 113 ? -12.320 3.418 16.530 1.00 90.56 113 VAL A N 1
ATOM 871 C CA . VAL A 1 113 ? -13.273 4.341 17.169 1.00 90.56 113 VAL A CA 1
ATOM 872 C C . VAL A 1 113 ? -14.588 4.405 16.388 1.00 90.56 113 VAL A C 1
ATOM 874 O O . VAL A 1 113 ? -15.661 4.321 16.988 1.00 90.56 113 VAL A O 1
ATOM 877 N N . LEU A 1 114 ? -14.532 4.503 15.056 1.00 93.38 114 LEU A N 1
ATOM 878 C CA . LEU A 1 114 ? -15.731 4.506 14.212 1.00 93.38 114 LEU A CA 1
ATOM 879 C C . LEU A 1 114 ? -16.521 3.199 14.334 1.00 93.38 114 LEU A C 1
ATOM 881 O O . LEU A 1 114 ? -17.743 3.245 14.453 1.00 93.38 114 LEU A O 1
ATOM 885 N N . LEU A 1 115 ? -15.846 2.046 14.351 1.00 91.75 115 LEU A N 1
ATOM 886 C CA . LEU A 1 115 ? -16.474 0.736 14.538 1.00 91.75 115 LEU A CA 1
ATOM 887 C C . LEU A 1 115 ? -17.119 0.612 15.918 1.00 91.75 115 LEU A C 1
ATOM 889 O O . LEU A 1 115 ? -18.219 0.074 16.024 1.00 91.75 115 LEU A O 1
ATOM 893 N N . LEU A 1 116 ? -16.485 1.148 16.963 1.00 91.19 116 LEU A N 1
ATOM 894 C CA . LEU A 1 116 ? -17.052 1.168 18.307 1.00 91.19 116 LEU A CA 1
ATOM 895 C C . LEU A 1 116 ? -18.337 2.008 18.355 1.00 91.19 116 LEU A C 1
ATOM 897 O O . LEU A 1 116 ? -19.373 1.532 18.821 1.00 91.19 116 LEU A O 1
ATOM 901 N N . VAL A 1 117 ? -18.298 3.236 17.824 1.00 92.50 117 VAL A N 1
ATOM 902 C CA . VAL A 1 117 ? -19.473 4.123 17.750 1.00 92.50 117 VAL A CA 1
ATOM 903 C C . VAL A 1 117 ? -20.578 3.494 16.900 1.00 92.50 117 VAL A C 1
ATOM 905 O O . VAL A 1 117 ? -21.744 3.493 17.301 1.00 92.50 117 VAL A O 1
ATOM 908 N N . ALA A 1 118 ? -20.227 2.914 15.752 1.00 91.69 118 ALA A N 1
ATOM 909 C CA . ALA A 1 118 ? -21.166 2.201 14.895 1.00 91.69 118 ALA A CA 1
ATOM 910 C C . ALA A 1 118 ? -21.797 1.010 15.628 1.00 91.69 118 ALA A C 1
ATOM 912 O O . ALA A 1 118 ? -23.015 0.862 15.596 1.00 91.69 118 ALA A O 1
ATOM 913 N N . GLY A 1 119 ? -21.008 0.218 16.356 1.00 90.69 119 GLY A N 1
ATOM 914 C CA . GLY A 1 119 ? -21.494 -0.912 17.144 1.00 90.69 119 GLY A CA 1
ATOM 915 C C . GLY A 1 119 ? -22.470 -0.494 18.245 1.00 90.69 119 GLY A C 1
ATOM 916 O O . GLY A 1 119 ? -23.532 -1.102 18.388 1.00 90.69 119 GLY A O 1
ATOM 917 N N . PHE A 1 120 ? -22.176 0.587 18.976 1.00 90.06 120 PHE A N 1
ATOM 918 C CA . PHE A 1 120 ? -23.108 1.148 19.960 1.00 90.06 120 PHE A CA 1
ATOM 919 C C . PHE A 1 120 ? -24.407 1.631 19.311 1.00 90.06 120 PHE A C 1
ATOM 921 O O . PHE A 1 1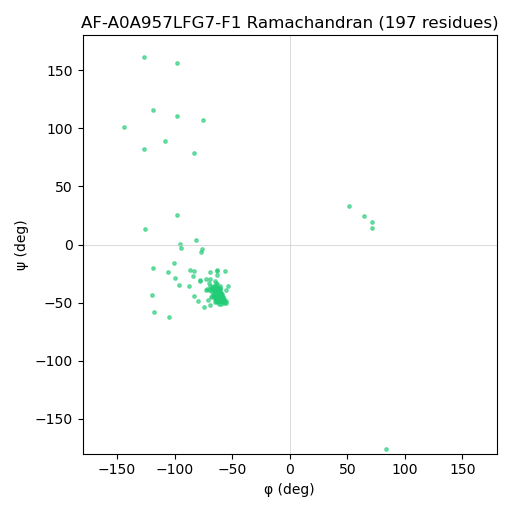20 ? -25.500 1.339 19.806 1.00 90.06 120 PHE A O 1
ATOM 928 N N . ASN A 1 121 ? -24.307 2.324 18.175 1.00 90.00 121 ASN A N 1
ATOM 929 C CA . ASN A 1 121 ? -25.474 2.771 17.422 1.00 90.00 121 ASN A CA 1
ATOM 930 C C . ASN A 1 121 ? -26.301 1.587 16.906 1.00 90.00 121 ASN A C 1
ATOM 932 O O . ASN A 1 121 ? -27.529 1.622 16.998 1.00 90.00 121 ASN A O 1
ATOM 936 N N . MET A 1 122 ? -25.662 0.518 16.428 1.00 91.19 122 MET A N 1
ATOM 937 C CA . MET A 1 122 ? -26.348 -0.704 16.015 1.00 91.19 122 MET A CA 1
ATOM 938 C C . MET A 1 122 ? -27.061 -1.359 17.198 1.00 91.19 122 MET A C 1
ATOM 940 O O . MET A 1 122 ? -28.225 -1.717 17.063 1.00 91.19 122 MET A O 1
ATOM 944 N N . LEU A 1 123 ? -26.434 -1.451 18.376 1.00 90.25 123 LEU A N 1
ATOM 945 C CA . LEU A 1 123 ? -27.065 -2.033 19.568 1.00 90.25 123 LEU A CA 1
ATOM 946 C C . LEU A 1 123 ? -28.270 -1.209 20.052 1.00 90.25 123 LEU A C 1
ATOM 948 O O . LEU A 1 123 ? -29.232 -1.760 20.594 1.00 90.25 123 LEU A O 1
ATOM 952 N N . LYS A 1 124 ? -28.233 0.113 19.846 1.00 86.94 124 LYS A N 1
ATOM 953 C CA . LYS A 1 124 ? -29.351 1.009 20.158 1.00 86.94 124 LYS A CA 1
ATOM 954 C C . LYS A 1 124 ? -30.556 0.780 19.239 1.00 86.94 124 LYS A C 1
ATOM 956 O O . LYS A 1 124 ? -31.679 0.832 19.727 1.00 86.94 124 LYS A O 1
ATOM 961 N N . HIS A 1 125 ? -30.338 0.528 17.947 1.00 86.50 125 HIS A N 1
ATOM 962 C CA . HIS A 1 125 ? -31.422 0.423 16.958 1.00 86.50 125 HIS A CA 1
ATOM 963 C C . HIS A 1 125 ? -31.877 -1.017 16.685 1.00 86.50 125 HIS A C 1
ATOM 965 O O . HIS A 1 125 ? -33.057 -1.245 16.443 1.00 86.50 125 HIS A O 1
ATOM 971 N N . GLN A 1 126 ? -30.965 -1.993 16.709 1.00 79.44 126 GLN A N 1
ATOM 972 C CA . GLN A 1 126 ? -31.235 -3.396 16.392 1.00 79.44 126 GLN A CA 1
ATOM 973 C C . GLN A 1 126 ? -30.409 -4.332 17.283 1.00 79.44 126 GLN A C 1
ATOM 975 O O . GLN A 1 126 ? -29.224 -4.598 17.048 1.00 79.44 126 GLN A O 1
ATOM 980 N N . ARG A 1 127 ? -31.062 -4.886 18.308 1.00 81.38 127 ARG A N 1
ATOM 981 C CA . ARG A 1 127 ? -30.461 -5.870 19.217 1.00 81.38 127 ARG A CA 1
ATOM 982 C C . ARG A 1 127 ? -30.525 -7.269 18.616 1.00 81.38 127 ARG A C 1
ATOM 984 O O . ARG A 1 127 ? -31.385 -8.067 18.969 1.00 81.38 127 ARG A O 1
ATOM 991 N N . SER A 1 128 ? -29.613 -7.547 17.690 1.00 92.25 128 SER A N 1
ATOM 992 C CA . SER A 1 128 ? -29.389 -8.897 17.171 1.00 92.25 128 SER A CA 1
ATOM 993 C C . SER A 1 128 ? -28.203 -9.561 17.875 1.00 92.25 128 SER A C 1
ATOM 995 O O . SER A 1 128 ? -27.301 -8.876 18.365 1.00 92.25 128 SER A O 1
ATOM 997 N N . VAL A 1 129 ? -28.173 -10.896 17.881 1.00 91.38 129 VAL A N 1
ATOM 998 C CA . VAL A 1 129 ? -27.020 -11.672 18.375 1.00 91.38 129 VAL A CA 1
ATOM 999 C C . VAL A 1 129 ? -25.736 -11.249 17.651 1.00 91.38 129 VAL A C 1
ATOM 1001 O O . VAL A 1 129 ? -24.703 -11.062 18.286 1.00 91.38 129 VAL A O 1
ATOM 1004 N N . TRP A 1 130 ? -25.816 -10.992 16.343 1.00 89.88 130 TRP A N 1
ATOM 1005 C CA . TRP A 1 130 ? -24.689 -10.530 15.528 1.00 89.88 130 TRP A CA 1
ATOM 1006 C C . TRP A 1 130 ? -24.170 -9.158 15.949 1.00 89.88 130 TRP A C 1
ATOM 1008 O O . TRP A 1 130 ? -22.962 -8.957 16.013 1.00 89.88 130 TRP A O 1
ATOM 1018 N N . THR A 1 131 ? -25.066 -8.230 16.290 1.00 90.31 131 THR A N 1
ATOM 1019 C CA . THR A 1 131 ? -24.694 -6.899 16.786 1.00 90.31 131 THR A CA 1
ATOM 1020 C C . THR A 1 131 ? -23.940 -6.996 18.111 1.00 90.31 131 THR A C 1
ATOM 1022 O O . THR A 1 131 ? -22.940 -6.308 18.310 1.00 90.31 131 THR A O 1
ATOM 1025 N N . VAL A 1 132 ? -24.410 -7.864 19.013 1.00 90.06 132 VAL A N 1
ATOM 1026 C CA . VAL A 1 132 ? -23.760 -8.095 20.309 1.00 90.06 132 VAL A CA 1
ATOM 1027 C C . VAL A 1 132 ? -22.383 -8.718 20.108 1.00 90.06 132 VAL A C 1
ATOM 1029 O O . VAL A 1 132 ? -21.416 -8.223 20.679 1.00 90.06 132 VAL A O 1
ATOM 1032 N N . LEU A 1 133 ? -22.273 -9.746 19.262 1.00 89.19 133 LEU A N 1
ATOM 1033 C CA . LEU A 1 133 ? -20.994 -10.385 18.939 1.00 89.19 133 LEU A CA 1
ATOM 1034 C C . LEU A 1 133 ? -20.007 -9.405 18.298 1.00 89.19 133 LEU A C 1
ATOM 1036 O O . LEU A 1 133 ? -18.843 -9.377 18.688 1.00 89.19 133 LEU A O 1
ATOM 1040 N N . PHE A 1 134 ? -20.468 -8.573 17.361 1.00 89.19 134 PHE A N 1
ATOM 1041 C CA . PHE A 1 134 ? -19.649 -7.541 16.728 1.00 89.19 134 PHE A CA 1
ATOM 1042 C C . PHE A 1 134 ? -19.108 -6.540 17.752 1.00 89.19 134 PHE A C 1
ATOM 1044 O O . PHE A 1 134 ? -17.904 -6.296 17.799 1.00 89.19 134 PHE A O 1
ATOM 1051 N N . LEU A 1 135 ? -19.984 -5.984 18.595 1.00 90.44 135 LEU A N 1
ATOM 1052 C CA . LEU A 1 135 ? -19.577 -5.012 19.606 1.00 90.44 135 LEU A CA 1
ATOM 1053 C C . LEU A 1 135 ? -18.620 -5.641 20.625 1.00 90.44 135 LEU A C 1
ATOM 1055 O O . LEU A 1 135 ? -17.625 -5.022 20.991 1.00 90.44 135 LEU A O 1
ATOM 1059 N N . LEU A 1 136 ? -18.891 -6.878 21.047 1.00 88.44 136 LEU A N 1
ATOM 1060 C CA . LEU A 1 136 ? -18.032 -7.614 21.969 1.00 88.44 136 LEU A CA 1
ATOM 1061 C C . LEU A 1 136 ? -16.643 -7.841 21.360 1.00 88.44 136 LEU A C 1
ATOM 1063 O O . LEU A 1 136 ? -15.645 -7.568 22.020 1.00 88.44 136 LEU A O 1
ATOM 1067 N N . ALA A 1 137 ? -16.566 -8.258 20.094 1.00 84.56 137 ALA A N 1
ATOM 1068 C CA . ALA A 1 137 ? -15.299 -8.412 19.383 1.00 84.56 137 ALA A CA 1
ATOM 1069 C C . ALA A 1 137 ? -14.540 -7.079 19.264 1.00 84.56 137 ALA A C 1
ATOM 1071 O O . ALA A 1 137 ? -13.348 -7.031 19.556 1.00 84.56 137 ALA A O 1
ATOM 1072 N N . ALA A 1 138 ? -15.223 -5.988 18.903 1.00 85.44 138 ALA A N 1
ATOM 1073 C CA . ALA A 1 138 ? -14.613 -4.662 18.804 1.00 85.44 138 ALA A CA 1
ATOM 1074 C C . ALA A 1 138 ? -14.043 -4.187 20.152 1.00 85.44 138 ALA A C 1
ATOM 1076 O O . ALA A 1 138 ? -12.910 -3.711 20.213 1.00 85.44 138 ALA A O 1
ATOM 1077 N N . VAL A 1 139 ? -14.795 -4.365 21.243 1.00 85.81 139 VAL A N 1
ATOM 1078 C CA . VAL A 1 139 ? -14.341 -4.024 22.598 1.00 85.81 139 VAL A CA 1
ATOM 1079 C C . VAL A 1 139 ? -13.159 -4.895 23.019 1.00 85.81 139 VAL A C 1
ATOM 1081 O O . VAL A 1 139 ? -12.186 -4.362 23.541 1.00 85.81 139 VAL A O 1
ATOM 1084 N N . LEU A 1 140 ? -13.194 -6.207 22.767 1.00 81.50 140 LEU A N 1
ATOM 1085 C CA . LEU A 1 140 ? -12.073 -7.098 23.083 1.00 81.50 140 LEU A CA 1
ATOM 1086 C C . LEU A 1 140 ? -10.793 -6.699 22.340 1.00 81.50 140 LEU A C 1
ATOM 1088 O O . LEU A 1 140 ? -9.729 -6.642 22.954 1.00 81.50 140 LEU A O 1
ATOM 1092 N N . VAL A 1 141 ? -10.893 -6.376 21.048 1.00 80.06 141 VAL A N 1
ATOM 1093 C CA . VAL A 1 141 ? -9.750 -5.902 20.255 1.00 80.06 141 VAL A CA 1
ATOM 1094 C C . VAL A 1 141 ? -9.206 -4.593 20.829 1.00 80.06 141 VAL A C 1
ATOM 1096 O O . VAL A 1 141 ? -8.001 -4.483 21.040 1.00 80.06 141 VAL A O 1
ATOM 1099 N N . LEU A 1 142 ? -10.067 -3.630 21.164 1.00 83.19 142 LEU A N 1
ATOM 1100 C CA . LEU A 1 142 ? -9.643 -2.366 21.777 1.00 83.19 142 LEU A CA 1
ATOM 1101 C C . LEU A 1 142 ? -9.010 -2.551 23.163 1.00 83.19 142 LEU A C 1
ATOM 1103 O O . LEU A 1 142 ? -8.023 -1.901 23.487 1.00 83.19 142 LEU A O 1
ATOM 1107 N N . LEU A 1 143 ? -9.543 -3.448 23.991 1.00 79.44 143 LEU A N 1
ATOM 1108 C CA . LEU A 1 143 ? -8.951 -3.746 25.294 1.00 79.44 143 LEU A CA 1
ATOM 1109 C C . LEU A 1 143 ? -7.589 -4.429 25.143 1.00 79.44 143 LEU A C 1
ATOM 1111 O O . LEU A 1 143 ? -6.675 -4.140 25.913 1.00 79.44 143 LEU A O 1
ATOM 1115 N N . SER A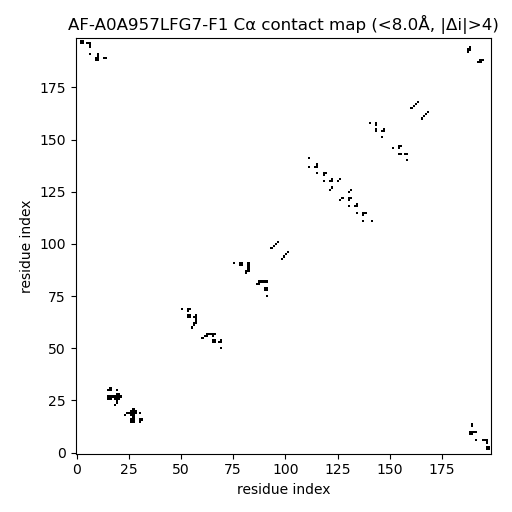 1 144 ? -7.423 -5.276 24.124 1.00 72.44 144 SER A N 1
ATOM 1116 C CA . SER A 1 144 ? -6.162 -5.975 23.863 1.00 72.44 144 SER A CA 1
ATOM 1117 C C . SER A 1 144 ? -4.995 -5.036 23.532 1.00 72.44 144 SER A C 1
ATOM 1119 O O . SER A 1 144 ? -3.843 -5.375 23.808 1.00 72.44 144 SER A O 1
ATOM 1121 N N . THR A 1 145 ? -5.270 -3.845 22.988 1.00 70.62 145 THR A N 1
ATOM 1122 C CA . THR A 1 145 ? -4.234 -2.850 22.673 1.00 70.62 145 THR A CA 1
ATOM 1123 C C . THR A 1 145 ? -3.853 -1.994 23.882 1.00 70.62 145 THR A C 1
ATOM 1125 O O . THR A 1 145 ? -2.713 -1.547 23.967 1.00 70.62 145 THR A O 1
ATOM 1128 N N . ILE A 1 146 ? -4.766 -1.802 24.842 1.00 68.69 146 ILE A N 1
ATOM 1129 C CA . IL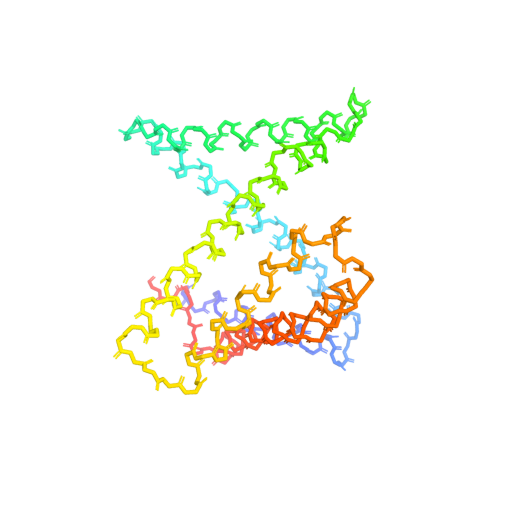E A 1 146 ? -4.551 -0.988 26.053 1.00 68.69 146 ILE A CA 1
ATOM 1130 C C . ILE A 1 146 ? -3.930 -1.820 27.190 1.00 68.69 146 ILE A C 1
ATOM 1132 O O . ILE A 1 146 ? -3.120 -1.321 27.968 1.00 68.69 146 ILE A O 1
ATOM 1136 N N . ALA A 1 147 ? -4.302 -3.097 27.306 1.00 61.31 147 ALA A N 1
ATOM 1137 C CA . ALA A 1 147 ? -4.081 -3.902 28.509 1.00 61.31 147 ALA A CA 1
ATOM 1138 C C . ALA A 1 147 ? -2.675 -4.516 28.669 1.00 61.31 147 ALA A C 1
ATOM 1140 O O . ALA A 1 147 ? -2.454 -5.233 29.647 1.00 61.31 147 ALA A O 1
ATOM 1141 N N . LEU A 1 148 ? -1.718 -4.230 27.774 1.00 57.97 148 LEU A N 1
ATOM 1142 C CA . LEU A 1 148 ? -0.380 -4.851 27.774 1.00 57.97 148 LEU A CA 1
ATOM 1143 C C . LEU A 1 148 ? 0.407 -4.686 29.086 1.00 57.97 148 LEU A C 1
ATOM 1145 O O . LEU A 1 148 ? 1.296 -5.490 29.351 1.00 57.97 148 LEU A O 1
ATOM 1149 N N . THR A 1 149 ? 0.099 -3.680 29.907 1.00 56.50 149 THR A N 1
ATOM 1150 C CA . THR A 1 149 ? 0.857 -3.386 31.136 1.00 56.50 149 THR A CA 1
ATOM 1151 C C . THR A 1 149 ? 0.047 -3.483 32.429 1.00 56.50 149 THR A C 1
ATOM 1153 O O . THR A 1 149 ? 0.643 -3.645 33.489 1.00 56.50 149 THR A O 1
ATOM 1156 N N . ALA A 1 150 ? -1.288 -3.415 32.376 1.00 61.47 150 ALA A N 1
ATOM 1157 C CA . ALA A 1 150 ? -2.112 -3.220 33.576 1.00 61.47 150 ALA A CA 1
ATOM 1158 C C . ALA A 1 150 ? -2.863 -4.472 34.071 1.00 61.47 150 ALA A C 1
ATOM 1160 O O . ALA A 1 150 ? -3.198 -4.533 35.251 1.00 61.47 150 ALA A O 1
ATOM 1161 N N . PHE A 1 151 ? -3.135 -5.466 33.212 1.00 63.50 151 PHE A N 1
ATOM 1162 C CA . PHE A 1 151 ? -4.103 -6.536 33.527 1.00 63.50 151 PHE A CA 1
ATOM 1163 C C . PHE A 1 151 ? -3.578 -7.984 33.390 1.00 63.50 151 PHE A C 1
ATOM 1165 O O . PHE A 1 151 ? -4.363 -8.929 33.453 1.00 63.50 151 PHE A O 1
ATOM 1172 N N . GLY A 1 152 ? -2.261 -8.186 33.265 1.00 67.06 152 GLY A N 1
ATOM 1173 C CA . GLY A 1 152 ? -1.625 -9.515 33.320 1.00 67.06 152 GLY A CA 1
ATOM 1174 C C . GLY A 1 152 ? -1.621 -10.316 32.005 1.00 67.06 152 GLY A C 1
ATOM 1175 O O . GLY A 1 152 ? -2.035 -9.836 30.952 1.00 67.06 152 GLY A O 1
ATOM 1176 N N . THR A 1 153 ? -1.116 -11.556 32.061 1.00 74.56 153 THR A N 1
ATOM 1177 C CA . THR A 1 153 ? -0.810 -12.407 30.889 1.00 74.56 153 THR A CA 1
ATOM 1178 C C . THR A 1 153 ? -2.036 -12.905 30.116 1.00 74.56 153 THR A C 1
ATOM 1180 O O . THR A 1 153 ? -1.933 -13.155 28.918 1.00 74.56 153 THR A O 1
ATOM 1183 N N . LEU A 1 154 ? -3.210 -12.984 30.753 1.00 76.06 154 LEU A N 1
ATOM 1184 C CA . LEU A 1 154 ? -4.443 -13.486 30.130 1.00 76.06 154 LEU A CA 1
ATOM 1185 C C . LEU A 1 154 ? -4.863 -12.664 28.897 1.00 76.06 154 LEU A C 1
ATOM 1187 O O . LEU A 1 154 ? -5.254 -13.219 27.872 1.00 76.06 154 LEU A O 1
ATOM 1191 N N . PHE A 1 155 ? -4.760 -11.333 28.968 1.00 74.31 155 PHE A N 1
ATOM 1192 C CA . PHE A 1 155 ? -5.115 -10.460 27.843 1.00 74.31 155 PHE A CA 1
ATOM 1193 C C . PHE A 1 155 ? -4.134 -10.585 26.672 1.00 74.31 155 PHE A C 1
ATOM 1195 O O . PHE A 1 155 ? -4.541 -10.436 25.519 1.00 74.31 155 PHE A O 1
ATOM 1202 N N . LEU A 1 156 ? -2.865 -10.903 26.953 1.00 76.94 156 LEU A N 1
ATOM 1203 C CA . LEU A 1 156 ? -1.874 -11.188 25.917 1.00 76.94 156 LEU A CA 1
ATOM 1204 C C . LEU A 1 156 ? -2.220 -12.485 25.182 1.00 76.94 156 LEU A C 1
ATOM 1206 O O . LEU A 1 156 ? -2.205 -12.505 23.956 1.00 76.94 156 LEU A O 1
ATOM 1210 N N . GLU A 1 157 ? -2.597 -13.544 25.900 1.00 81.81 157 GLU A N 1
ATOM 1211 C CA . GLU A 1 157 ? -2.992 -14.823 25.293 1.00 81.81 157 GLU A CA 1
ATOM 1212 C C . GLU A 1 157 ? -4.233 -14.689 24.401 1.00 81.81 157 GLU A C 1
ATOM 1214 O O . GLU A 1 157 ? -4.238 -15.185 23.273 1.00 81.81 157 GLU A O 1
ATOM 1219 N N . ILE A 1 158 ? -5.255 -13.956 24.858 1.00 80.19 158 ILE A N 1
ATOM 1220 C CA . ILE A 1 158 ? -6.458 -13.672 24.058 1.00 80.19 158 ILE A CA 1
ATOM 1221 C C . ILE A 1 158 ? -6.089 -12.898 22.789 1.00 80.19 158 ILE A C 1
ATOM 1223 O O . ILE A 1 158 ? -6.591 -13.215 21.708 1.00 80.19 158 ILE A O 1
ATOM 1227 N N . ARG A 1 159 ? -5.196 -11.906 22.898 1.00 78.38 159 ARG A N 1
ATOM 1228 C CA . ARG A 1 159 ? -4.707 -11.143 21.745 1.00 78.38 159 ARG A CA 1
ATOM 1229 C C . ARG A 1 159 ? -3.991 -12.044 20.744 1.00 78.38 159 ARG A C 1
ATOM 1231 O O . ARG A 1 159 ? -4.333 -12.014 19.566 1.00 78.38 159 ARG A O 1
ATOM 1238 N N . TYR A 1 160 ? -3.039 -12.853 21.205 1.00 84.00 160 TYR A N 1
ATOM 1239 C CA . TYR A 1 160 ? -2.300 -13.770 20.338 1.00 84.00 160 TYR A CA 1
ATOM 1240 C C . TYR A 1 160 ? -3.234 -14.759 19.644 1.00 84.00 160 TYR A C 1
ATOM 1242 O O . TYR A 1 160 ? -3.103 -14.978 18.443 1.00 84.00 160 TYR A O 1
ATOM 1250 N N . TRP A 1 161 ? -4.213 -15.314 20.363 1.00 87.06 161 TRP A N 1
ATOM 1251 C CA . TRP A 1 161 ? -5.224 -16.194 19.779 1.00 87.06 161 TRP A CA 1
ATOM 1252 C C . TRP A 1 161 ? -6.051 -15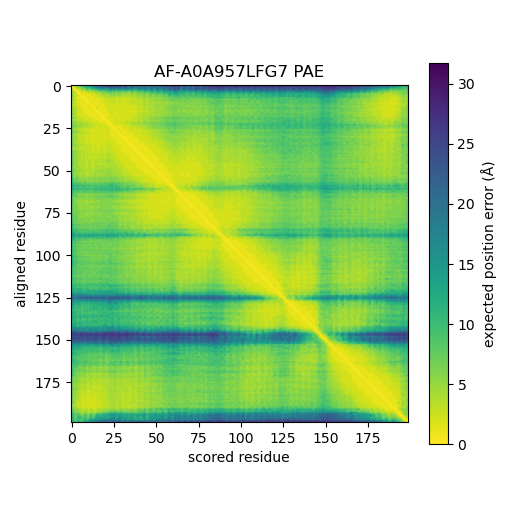.477 18.700 1.00 87.06 161 TRP A C 1
ATOM 1254 O O . TRP A 1 161 ? -6.253 -16.014 17.608 1.00 87.06 161 TRP A O 1
ATOM 1264 N N . LEU A 1 162 ? -6.483 -14.243 18.972 1.00 84.88 162 LEU A N 1
ATOM 1265 C CA . LEU A 1 162 ? -7.273 -13.436 18.044 1.00 84.88 162 LEU A CA 1
ATOM 1266 C C . LEU A 1 162 ? -6.478 -13.080 16.779 1.00 84.88 162 LEU A C 1
ATOM 1268 O O . LEU A 1 162 ? -6.997 -13.225 15.671 1.00 84.88 162 LEU A O 1
ATOM 1272 N N . GLU A 1 163 ? -5.220 -12.661 16.923 1.00 84.88 163 GLU A N 1
ATOM 1273 C CA . GLU A 1 163 ? -4.332 -12.353 15.799 1.00 84.88 163 GLU A CA 1
ATOM 1274 C C . GLU A 1 163 ? -4.021 -13.613 14.970 1.00 84.88 163 GLU A C 1
ATOM 1276 O O . GLU A 1 163 ? -4.193 -13.621 13.745 1.00 84.88 163 GLU A O 1
ATOM 1281 N N . ALA A 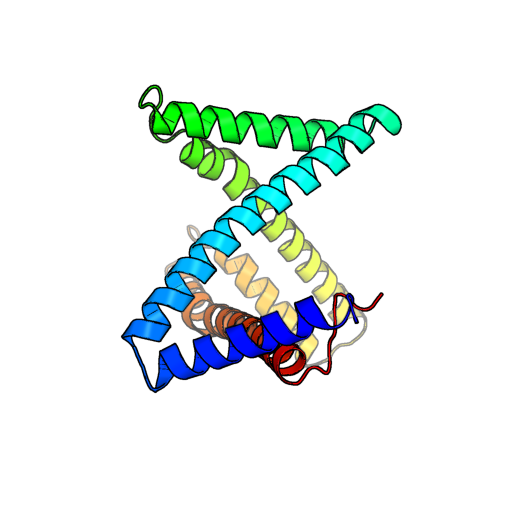1 164 ? -3.629 -14.705 15.631 1.00 90.19 164 ALA A N 1
ATOM 1282 C CA . ALA A 1 164 ? -3.183 -15.932 14.974 1.00 90.19 164 ALA A CA 1
ATOM 1283 C C . ALA A 1 164 ? -4.314 -16.696 14.273 1.00 90.19 164 ALA A C 1
ATOM 1285 O O . ALA A 1 164 ? -4.077 -17.325 13.241 1.00 90.19 164 ALA A O 1
ATOM 1286 N N . ILE A 1 165 ? -5.535 -16.655 14.812 1.00 89.94 165 ILE A N 1
ATOM 1287 C CA . ILE A 1 165 ? -6.663 -17.419 14.270 1.00 89.94 165 ILE A CA 1
ATOM 1288 C C . ILE A 1 165 ? -7.621 -16.508 13.514 1.00 89.94 165 ILE A C 1
ATOM 1290 O O . ILE A 1 165 ? -7.794 -16.682 12.311 1.00 89.94 165 ILE A O 1
ATOM 1294 N N . VAL A 1 166 ? -8.238 -15.530 14.179 1.00 87.25 166 VAL A N 1
ATOM 1295 C CA . VAL A 1 166 ? -9.356 -14.766 13.600 1.00 87.25 166 VAL A CA 1
ATOM 1296 C C . VAL A 1 166 ? -8.866 -13.774 12.546 1.00 87.25 166 VAL A C 1
ATOM 1298 O O . VAL A 1 166 ? -9.335 -13.800 11.407 1.00 87.25 166 VAL A O 1
ATOM 1301 N N . VAL A 1 167 ? -7.898 -12.923 12.897 1.00 87.81 167 VAL A N 1
ATOM 1302 C CA . VAL A 1 167 ? -7.366 -11.898 11.982 1.00 87.81 167 VAL A CA 1
ATOM 1303 C C . VAL A 1 167 ? -6.642 -12.556 10.818 1.00 87.81 167 VAL A C 1
ATOM 1305 O O . VAL A 1 167 ? -6.890 -12.213 9.663 1.00 87.81 167 VAL A O 1
ATOM 1308 N N . THR A 1 168 ? -5.804 -13.554 11.100 1.00 93.19 168 THR A N 1
ATOM 1309 C CA . THR A 1 168 ? -5.093 -14.295 10.055 1.00 93.19 168 THR A CA 1
ATOM 1310 C C . THR A 1 168 ? -6.056 -15.042 9.126 1.00 93.19 168 THR A C 1
ATOM 1312 O O . THR A 1 168 ? -5.849 -15.028 7.912 1.00 93.19 168 THR A O 1
ATOM 1315 N N . ALA A 1 169 ? -7.136 -15.654 9.635 1.00 93.44 169 ALA A N 1
ATOM 1316 C CA . ALA A 1 169 ? -8.153 -16.277 8.783 1.00 93.44 169 ALA A CA 1
ATOM 1317 C C . ALA A 1 169 ? -8.872 -15.247 7.900 1.00 93.44 169 ALA A C 1
ATOM 1319 O O . ALA A 1 169 ? -9.034 -15.484 6.702 1.00 93.44 169 ALA A O 1
ATOM 1320 N N . GLY A 1 170 ? -9.239 -14.089 8.458 1.00 90.81 170 GLY A N 1
ATOM 1321 C CA . GLY A 1 170 ? -9.841 -12.989 7.702 1.00 90.81 170 GLY A CA 1
ATOM 1322 C C . GLY A 1 170 ? -8.919 -12.468 6.598 1.00 90.81 170 GLY A C 1
ATOM 1323 O O . GLY A 1 170 ? -9.328 -12.373 5.442 1.00 90.81 170 GLY A O 1
ATOM 1324 N N . MET A 1 171 ? -7.649 -12.214 6.924 1.00 94.06 171 MET A N 1
ATOM 1325 C CA . MET A 1 171 ? -6.632 -11.771 5.968 1.00 94.06 171 MET A CA 1
ATOM 1326 C C . MET A 1 171 ? -6.436 -12.791 4.845 1.00 94.06 171 MET A C 1
ATOM 1328 O O . MET A 1 171 ? -6.435 -12.424 3.672 1.00 94.06 171 MET A O 1
ATOM 1332 N N . ARG A 1 172 ? -6.331 -14.082 5.179 1.00 94.69 172 ARG A N 1
ATOM 1333 C CA . ARG A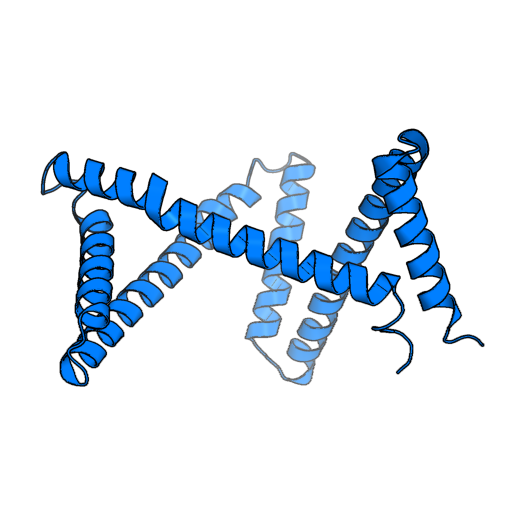 1 172 ? -6.241 -15.157 4.182 1.00 94.69 172 ARG A CA 1
ATOM 1334 C C . ARG A 1 172 ? -7.482 -15.207 3.297 1.00 94.69 172 ARG A C 1
ATOM 1336 O O . ARG A 1 172 ? -7.336 -15.342 2.090 1.00 94.69 172 ARG A O 1
ATOM 1343 N N . GLY A 1 173 ? -8.678 -15.048 3.863 1.00 96.44 173 GLY A N 1
ATOM 1344 C CA . GLY A 1 173 ? -9.923 -14.970 3.097 1.00 96.44 173 GLY A CA 1
ATOM 1345 C C . GLY A 1 173 ? -9.920 -13.816 2.091 1.00 96.44 173 GLY A C 1
ATOM 1346 O O . GLY A 1 173 ? -10.252 -14.022 0.925 1.00 96.44 173 GLY A O 1
ATOM 1347 N N . ILE A 1 174 ? -9.469 -12.628 2.508 1.00 96.38 174 ILE A N 1
ATOM 1348 C CA . ILE A 1 174 ? -9.314 -11.464 1.622 1.00 96.38 174 ILE A CA 1
ATOM 1349 C C . ILE A 1 174 ? -8.292 -11.759 0.520 1.00 96.38 174 ILE A C 1
ATOM 1351 O O . ILE A 1 174 ? -8.581 -11.529 -0.651 1.00 96.38 174 ILE A O 1
ATOM 1355 N N . LEU A 1 175 ? -7.125 -12.309 0.866 1.00 97.06 175 LEU A N 1
ATOM 1356 C CA . LEU A 1 175 ? -6.081 -12.646 -0.105 1.00 97.06 175 LEU A CA 1
ATOM 1357 C C . LEU A 1 175 ? -6.556 -13.687 -1.125 1.00 97.06 175 LEU A C 1
ATOM 1359 O O . LEU A 1 175 ? -6.304 -13.528 -2.317 1.00 97.06 175 LEU A O 1
ATOM 1363 N N . ILE A 1 176 ? -7.293 -14.710 -0.683 1.00 97.19 176 ILE A N 1
ATOM 1364 C CA . ILE A 1 176 ? -7.919 -15.698 -1.570 1.00 97.19 176 ILE A CA 1
ATOM 1365 C C . ILE A 1 176 ? -8.947 -15.014 -2.474 1.00 97.19 176 ILE A C 1
ATOM 1367 O O . ILE A 1 176 ? -8.947 -15.253 -3.677 1.00 97.19 176 ILE A O 1
ATOM 1371 N N . GLY A 1 177 ? -9.791 -14.133 -1.931 1.00 97.12 177 GLY A N 1
ATOM 1372 C CA . GLY A 1 177 ? -10.768 -13.376 -2.714 1.00 97.12 177 GLY A CA 1
ATOM 1373 C C . GLY A 1 177 ? -10.116 -12.508 -3.793 1.00 97.12 177 GLY A C 1
ATOM 1374 O O . GLY A 1 177 ? -10.547 -12.532 -4.945 1.00 97.12 177 GLY A O 1
ATOM 1375 N N . VAL A 1 178 ? -9.039 -11.797 -3.452 1.00 96.94 178 VAL A N 1
ATOM 1376 C CA . VAL A 1 178 ? -8.253 -10.991 -4.400 1.00 96.94 178 VAL A CA 1
ATOM 1377 C C . VAL A 1 178 ? -7.606 -11.876 -5.466 1.00 96.94 178 VAL A C 1
ATOM 1379 O O . VAL A 1 178 ? -7.671 -11.544 -6.649 1.00 96.94 178 VAL A O 1
ATOM 1382 N N . ALA A 1 179 ? -7.032 -13.016 -5.075 1.00 96.56 179 ALA A N 1
ATOM 1383 C CA . ALA A 1 179 ? -6.423 -13.962 -6.006 1.00 96.56 179 ALA A CA 1
ATOM 1384 C C . ALA A 1 179 ? -7.455 -14.571 -6.969 1.00 96.56 179 ALA A C 1
ATOM 1386 O O . ALA A 1 179 ? -7.230 -14.619 -8.174 1.00 96.56 179 ALA A O 1
ATOM 1387 N N . LEU A 1 180 ? -8.621 -14.988 -6.472 1.00 97.62 180 LEU A N 1
ATOM 1388 C CA . LEU A 1 180 ? -9.700 -15.494 -7.321 1.00 97.62 180 LEU A CA 1
ATOM 1389 C C . LEU A 1 180 ? -10.236 -14.399 -8.249 1.00 97.62 180 LEU A C 1
ATOM 1391 O O . LEU A 1 180 ? -10.472 -14.656 -9.428 1.00 97.62 180 LEU A O 1
ATOM 1395 N N . GLY A 1 181 ? -10.380 -13.168 -7.750 1.00 96.50 181 GLY A N 1
ATOM 1396 C CA . GLY A 1 181 ? -10.790 -12.017 -8.552 1.00 96.50 181 GLY A CA 1
ATOM 1397 C C . GLY A 1 181 ? -9.819 -11.718 -9.697 1.00 96.50 181 GLY A C 1
ATOM 1398 O O . GLY A 1 181 ? -10.252 -11.521 -10.833 1.00 96.50 181 GLY A O 1
ATOM 1399 N N . SER A 1 182 ? -8.510 -11.743 -9.433 1.00 94.38 182 SER A N 1
ATOM 1400 C CA . SER A 1 182 ? -7.494 -11.521 -10.467 1.00 94.38 182 SER A CA 1
ATOM 1401 C C . SER A 1 182 ? -7.451 -12.660 -11.492 1.00 94.38 182 SER A C 1
ATOM 1403 O O . SER A 1 182 ? -7.397 -12.391 -12.694 1.00 94.38 182 SER A O 1
ATOM 1405 N N . VAL A 1 183 ? -7.578 -13.918 -11.051 1.00 94.81 183 VAL A N 1
ATOM 1406 C CA . VAL A 1 183 ? -7.687 -15.088 -11.939 1.00 94.81 183 VAL A CA 1
ATOM 1407 C C . VAL A 1 183 ? -8.924 -14.991 -12.830 1.00 94.81 183 VAL A C 1
ATOM 1409 O O . VAL A 1 183 ? -8.833 -15.245 -14.028 1.00 94.81 183 VAL A O 1
ATOM 1412 N N . MET A 1 184 ? -10.070 -14.569 -12.291 1.00 96.06 184 MET A N 1
ATOM 1413 C CA . MET A 1 184 ? -11.293 -14.396 -13.079 1.00 96.06 184 MET A CA 1
ATOM 1414 C C . MET A 1 184 ? -11.128 -13.358 -14.192 1.00 96.06 184 MET A C 1
ATOM 1416 O O . MET A 1 184 ? -11.565 -13.601 -15.317 1.00 96.06 184 MET A O 1
ATOM 1420 N N . ILE A 1 185 ? -10.474 -12.228 -13.909 1.00 94.19 185 ILE A N 1
ATOM 1421 C CA . ILE A 1 185 ? -10.163 -11.213 -14.927 1.00 94.19 185 ILE A CA 1
ATOM 1422 C C . ILE A 1 185 ? -9.227 -11.798 -15.994 1.00 94.19 185 ILE A C 1
ATOM 1424 O O . ILE A 1 185 ? -9.472 -11.627 -17.188 1.00 94.19 185 ILE A O 1
ATOM 1428 N N . ALA A 1 186 ? -8.196 -12.544 -15.585 1.00 90.94 186 ALA A N 1
ATOM 1429 C CA . ALA A 1 186 ? -7.270 -13.190 -16.513 1.00 90.94 186 ALA A CA 1
ATOM 1430 C C . ALA A 1 186 ? -7.972 -14.221 -17.416 1.00 90.94 186 ALA A C 1
ATOM 1432 O O . ALA A 1 186 ? -7.760 -14.214 -18.626 1.00 90.94 186 ALA A O 1
ATOM 1433 N N . ILE A 1 187 ? -8.855 -15.064 -16.867 1.00 93.69 187 ILE A N 1
ATOM 1434 C CA . ILE A 1 187 ? -9.634 -16.042 -17.643 1.00 93.69 187 ILE A CA 1
ATOM 1435 C C . ILE A 1 187 ? -10.543 -15.335 -18.651 1.00 93.69 187 ILE A C 1
ATOM 1437 O O . ILE A 1 187 ? -10.574 -15.721 -19.817 1.00 93.69 187 ILE A O 1
ATOM 1441 N N . ARG A 1 188 ? -11.270 -14.287 -18.241 1.00 92.38 188 ARG A N 1
ATOM 1442 C CA . ARG A 1 188 ? -12.146 -13.536 -19.157 1.00 92.38 188 ARG A CA 1
ATOM 1443 C C . ARG A 1 188 ? -11.372 -12.887 -20.300 1.00 92.38 188 ARG A C 1
ATOM 1445 O O . ARG A 1 188 ? -11.853 -12.904 -21.433 1.00 92.38 188 ARG A O 1
ATOM 1452 N N . LEU A 1 189 ? -10.176 -12.370 -20.018 1.00 91.75 189 LEU A N 1
ATOM 1453 C CA . LEU A 1 189 ? -9.262 -11.854 -21.035 1.00 91.75 189 LEU A CA 1
ATOM 1454 C C . LEU A 1 189 ? -8.801 -12.966 -21.993 1.00 91.75 189 LEU A C 1
ATOM 1456 O O . LEU A 1 189 ? -8.864 -12.784 -23.205 1.00 91.75 189 LEU A O 1
ATOM 1460 N N . LEU A 1 190 ? -8.382 -14.123 -21.467 1.00 92.44 190 LEU A N 1
ATOM 1461 C CA . LEU A 1 190 ? -7.916 -15.276 -22.255 1.00 92.44 190 LEU A CA 1
ATOM 1462 C C . LEU A 1 190 ? -9.002 -15.870 -23.156 1.00 92.44 190 LEU A C 1
ATOM 1464 O O . LEU A 1 190 ? -8.723 -16.276 -24.280 1.00 92.44 190 LEU A O 1
ATOM 1468 N N . LEU A 1 191 ? -10.245 -15.901 -22.676 1.00 91.81 191 LEU A N 1
ATOM 1469 C CA . LEU A 1 191 ? -11.404 -16.329 -23.460 1.00 91.81 191 LEU A CA 1
ATOM 1470 C C . LEU A 1 191 ? -11.870 -15.257 -24.460 1.00 91.81 191 LEU A C 1
ATOM 1472 O O . LEU A 1 191 ? -12.799 -15.500 -25.226 1.00 91.81 191 LEU A O 1
ATOM 1476 N N . GLY A 1 192 ? -11.253 -14.071 -24.456 1.00 87.19 192 GLY A N 1
ATOM 1477 C CA . GLY A 1 192 ? -11.594 -12.966 -25.349 1.00 87.19 192 GLY A CA 1
ATOM 1478 C C . GLY A 1 192 ? -12.933 -12.291 -25.041 1.00 87.19 192 GLY A C 1
ATOM 1479 O O . GLY A 1 192 ? -13.425 -11.539 -25.884 1.00 87.19 192 GLY A O 1
ATOM 1480 N N . ILE A 1 193 ? -13.507 -12.548 -23.860 1.00 88.81 193 ILE A N 1
ATOM 1481 C CA . ILE A 1 193 ? -14.775 -11.965 -23.395 1.00 88.81 193 ILE A CA 1
ATOM 1482 C C . ILE A 1 193 ? -14.572 -10.478 -23.085 1.00 88.81 193 ILE A C 1
ATOM 1484 O O . ILE A 1 193 ? -15.335 -9.637 -23.554 1.00 88.81 193 ILE A O 1
ATOM 1488 N N . ASP A 1 194 ? -13.506 -10.155 -22.349 1.00 84.62 194 ASP A N 1
ATOM 1489 C CA . ASP A 1 194 ? -13.143 -8.779 -22.013 1.00 84.62 194 ASP A CA 1
ATOM 1490 C C . ASP A 1 194 ? -12.050 -8.284 -22.977 1.00 84.62 194 ASP A C 1
ATOM 1492 O O . ASP A 1 194 ? -10.905 -8.733 -22.927 1.00 84.62 194 ASP A O 1
ATOM 1496 N N . GLN A 1 195 ? -12.392 -7.344 -23.868 1.00 76.94 195 GLN A N 1
ATOM 1497 C CA . GLN A 1 195 ? -11.453 -6.728 -24.818 1.00 76.94 195 GLN A CA 1
ATOM 1498 C C . GLN A 1 195 ? -11.154 -5.270 -24.426 1.00 76.94 195 GLN A C 1
ATOM 1500 O O . GLN A 1 195 ? -11.832 -4.353 -24.899 1.00 76.94 195 GLN A O 1
ATOM 1505 N N . PRO A 1 196 ? -10.131 -5.011 -23.588 1.00 67.75 196 PRO A N 1
ATOM 1506 C CA . PRO A 1 196 ? -9.859 -3.668 -23.066 1.00 67.75 196 PRO A CA 1
ATOM 1507 C C . PRO A 1 196 ? -9.500 -2.637 -24.148 1.00 67.75 196 PRO A C 1
ATOM 1509 O O . PRO A 1 196 ? -9.678 -1.441 -23.936 1.00 67.75 196 PRO A O 1
ATOM 1512 N N . TYR A 1 197 ? -9.036 -3.092 -25.314 1.00 68.44 197 TYR A N 1
ATOM 1513 C CA . TYR A 1 197 ? -8.553 -2.244 -26.408 1.00 68.44 197 TYR A CA 1
ATOM 1514 C C . TYR A 1 197 ? -9.601 -1.940 -27.489 1.00 68.44 197 TYR A C 1
ATOM 1516 O O . TYR A 1 197 ? -9.285 -1.254 -28.458 1.00 68.44 197 TYR A O 1
ATOM 1524 N N . ASN A 1 198 ? -10.831 -2.448 -27.361 1.00 63.84 198 ASN A N 1
ATOM 1525 C CA . ASN A 1 198 ? -11.860 -2.317 -28.398 1.00 63.84 198 ASN A CA 1
ATOM 1526 C C . ASN A 1 198 ? -12.856 -1.163 -28.144 1.00 63.84 198 ASN A C 1
ATOM 1528 O O . ASN A 1 198 ? -13.987 -1.212 -28.623 1.00 63.84 198 ASN A O 1
ATOM 1532 N N . LYS A 1 199 ? -12.442 -0.134 -27.392 1.00 56.41 199 LYS A N 1
ATOM 1533 C CA . LYS A 1 199 ? -13.199 1.118 -27.217 1.00 56.41 199 LYS A CA 1
ATOM 1534 C C . LYS A 1 199 ? -12.783 2.148 -28.264 1.00 56.41 199 LYS A C 1
ATOM 1536 O O . LYS A 1 199 ? -11.563 2.299 -28.484 1.00 56.41 199 LYS A O 1
#

Solvent-accessible surface area (backbone atoms only — not comparable to full-atom values): 10697 Å² total; per-residue (Å²): 116,82,56,54,49,64,53,52,50,52,27,51,53,50,52,50,34,52,46,6,66,77,76,36,59,73,53,18,53,53,42,50,52,51,48,51,53,52,48,53,51,49,50,52,51,49,53,52,49,52,46,52,55,27,52,49,39,25,68,76,70,60,34,63,70,34,41,50,51,51,52,51,53,51,52,53,52,52,43,45,48,34,33,73,71,64,78,42,80,60,55,56,58,49,46,40,61,72,48,48,49,53,50,52,50,52,53,50,50,52,51,50,53,50,52,49,54,50,30,53,53,40,49,73,76,46,83,43,73,66,39,53,53,50,37,51,51,51,51,52,56,55,46,45,73,67,36,82,81,80,68,60,69,65,51,53,53,54,40,51,50,41,49,68,47,56,49,43,49,51,52,51,51,51,51,50,51,52,51,52,53,53,50,51,52,50,50,36,36,55,73,59,73,54,58,90,67,70,119

Sequence (199 aa):
MSRLFPSIFAIVVGFATLIGLFIAPNLGQIMLNWGSLLAAFALLMGIINLMRVHLNRASTERNLYSLVLVLSMWAIFFLSLTDWLGLTNNTVAEIFTYVQAPLEGAFASLIAVLLLVAGFNMLKHQRSVWTVLFLLAAVLVLLSTIALTAFGTLFLEIRYWLEAIVVTAGMRGILIGVALGSVMIAIRLLLGIDQPYNK